Protein AF-A0A970ZZZ1-F1 (afdb_monomer)

Secondary structure (DSSP, 8-state):
----PPPPPPPP---PPPHHHHHHHHHHTTTS-HHHHHHHTTS-HHHHHHHHHHTTPPP--SSSSTTTSSS-SPPPHHHHHHHHHHTTTS-HHHHHHHHTS-HHHHHHHHHHTTPPPPPPPPHHHHHHHHHHTTTS-HHHHHHHHT--HHHHHHHHHHTTPPPSSPPPPHHHHHHHHHHBTTB-HHHHHHHTTS-HHHHHHHHHHTT---SS---HHHHHHHHHHTTTS-HHHHHHHHT--HHHHHHHHHHTT--PPPTT------PPP--------------------

Solvent-accessible surface area (backbone atoms only — not comparable to full-atom values): 18342 Å² total; per-residue (Å²): 134,86,83,75,75,79,76,79,80,78,78,75,86,76,75,80,86,46,74,66,59,49,48,55,42,69,70,41,45,44,79,52,55,58,64,59,50,11,62,75,68,74,47,53,49,64,57,52,53,53,52,33,58,77,67,69,59,63,60,67,65,70,80,62,52,84,65,48,80,81,46,71,84,80,86,48,72,68,58,51,51,50,45,66,72,41,46,40,81,49,60,56,59,62,53,9,64,75,70,73,50,53,42,68,58,48,53,52,48,33,59,75,68,68,58,60,63,60,73,80,89,48,72,69,57,50,50,54,46,61,72,46,48,87,81,47,54,64,67,55,49,11,61,76,69,76,44,52,52,69,56,51,55,53,48,39,56,74,70,64,55,77,74,92,65,82,78,88,50,71,66,59,50,51,50,44,66,71,39,64,78,78,53,58,61,65,58,55,12,59,77,66,77,45,50,52,66,57,50,53,49,52,35,48,78,71,66,65,69,61,81,79,68,76,45,78,64,53,51,53,51,46,65,68,43,49,47,79,51,54,62,64,60,50,16,63,75,69,72,44,55,54,64,60,51,52,53,49,33,61,75,68,68,62,64,66,64,66,95,84,73,73,83,88,74,82,76,78,83,82,77,89,79,90,79,90,81,79,90,81,82,84,77,94,72,90,80,89,133

Mean predicted aligned error: 20.5 Å

Sequence (289 aa):
MRRVRKTKRRPKASSAWTAHDVAILTELYRMLSNCDLAIRLGRSEWAVVGKARGLGLTKDCGRNCRRWAGRGRPWSSQEMNLLRALYPTTPNEDIAERIGRRRNAVHMKARQMELRKMEFWSEQEDQRLCEAYRAYSYDELAQRLGRTLPAVKARAITLKLDSKVPNWTEEEIRFLRESYGTRDVGMIAGELGRTRAAVAKKAREMGLVCFRHWSGRDVRRLRELYPCCTIGELAEEFGRSCDSIRGKAAQLRLSRRSSSSQPTETVPPKDAARSAGACYDRPLASCCI

Structure (mmCIF, N/CA/C/O backbone):
data_AF-A0A970ZZZ1-F1
#
_entry.id   AF-A0A970ZZZ1-F1
#
loop_
_atom_site.group_PDB
_atom_site.id
_atom_site.type_symbol
_atom_site.label_atom_id
_atom_site.label_alt_id
_atom_site.label_comp_id
_atom_site.label_asym_id
_atom_site.label_entity_id
_atom_site.label_seq_id
_atom_site.pdbx_PDB_ins_code
_atom_site.Cartn_x
_atom_site.Cartn_y
_atom_site.Cartn_z
_atom_site.occupancy
_atom_site.B_iso_or_equiv
_atom_site.auth_seq_id
_atom_site.auth_comp_id
_atom_site.auth_asym_id
_atom_site.auth_atom_id
_atom_site.pdbx_PDB_model_num
ATOM 1 N N . MET A 1 1 ? -30.791 22.493 -4.152 1.00 38.09 1 MET A N 1
ATOM 2 C CA . MET A 1 1 ? -31.917 21.537 -4.298 1.00 38.09 1 MET A CA 1
ATOM 3 C C . MET A 1 1 ? -31.376 20.107 -4.295 1.00 38.09 1 MET A C 1
ATOM 5 O O . MET A 1 1 ? -30.576 19.771 -5.161 1.00 38.09 1 MET A O 1
ATOM 9 N N . ARG A 1 2 ? -31.715 19.276 -3.296 1.00 39.75 2 ARG A N 1
ATOM 10 C CA . ARG A 1 2 ? -31.246 17.875 -3.228 1.00 39.75 2 ARG A CA 1
ATOM 11 C C . ARG A 1 2 ? -31.919 17.058 -4.335 1.00 39.75 2 ARG A C 1
ATOM 13 O O . ARG A 1 2 ? -33.142 16.967 -4.361 1.00 39.75 2 ARG A O 1
ATOM 20 N N . ARG A 1 3 ? -31.130 16.452 -5.232 1.00 42.38 3 ARG A N 1
ATOM 21 C CA . ARG A 1 3 ? -31.628 15.511 -6.249 1.00 42.38 3 ARG A CA 1
ATOM 22 C C . ARG A 1 3 ? -32.266 14.310 -5.549 1.00 42.38 3 ARG A C 1
ATOM 24 O O . ARG A 1 3 ? -31.567 13.440 -5.032 1.00 42.38 3 ARG A O 1
ATOM 31 N N . VAL A 1 4 ? -33.595 14.269 -5.536 1.00 44.81 4 VAL A N 1
ATOM 32 C CA . VAL A 1 4 ? -34.363 13.095 -5.118 1.00 44.81 4 VAL A CA 1
ATOM 33 C C . VAL A 1 4 ? -34.056 11.985 -6.122 1.00 44.81 4 VAL A C 1
ATOM 35 O O . VAL A 1 4 ? -34.321 12.121 -7.318 1.00 44.81 4 VAL A O 1
ATOM 38 N N . ARG A 1 5 ? -33.428 10.899 -5.662 1.00 45.28 5 ARG A N 1
ATOM 39 C CA . ARG A 1 5 ? -33.206 9.715 -6.499 1.00 45.28 5 ARG A CA 1
ATOM 40 C C . ARG A 1 5 ? -34.578 9.191 -6.920 1.00 45.28 5 ARG A C 1
ATOM 42 O O . ARG A 1 5 ? -35.395 8.883 -6.057 1.00 45.28 5 ARG A O 1
ATOM 49 N N . LYS A 1 6 ? -34.825 9.112 -8.233 1.00 47.16 6 LYS A N 1
ATOM 50 C CA . LYS A 1 6 ? -36.043 8.519 -8.802 1.00 47.16 6 LYS A CA 1
ATOM 51 C C . LYS A 1 6 ? -36.265 7.155 -8.141 1.00 47.16 6 LYS A C 1
ATOM 53 O O . LYS A 1 6 ? -35.394 6.287 -8.210 1.00 47.16 6 LYS A O 1
ATOM 58 N N . THR A 1 7 ? -37.393 6.988 -7.457 1.00 50.38 7 THR A N 1
ATOM 59 C CA . THR A 1 7 ? -37.791 5.704 -6.879 1.00 50.38 7 THR A CA 1
ATOM 60 C C . THR A 1 7 ? -37.920 4.690 -8.017 1.00 50.38 7 THR A C 1
ATOM 62 O O . THR A 1 7 ? -38.482 4.991 -9.072 1.00 50.38 7 THR A O 1
ATOM 65 N N . LYS A 1 8 ? -37.322 3.501 -7.851 1.00 48.28 8 LYS A N 1
ATOM 66 C CA . LYS A 1 8 ? -37.412 2.420 -8.844 1.00 48.28 8 LYS A CA 1
ATOM 67 C C . LYS A 1 8 ? -38.896 2.160 -9.144 1.00 48.28 8 LYS A C 1
ATOM 69 O O . LYS A 1 8 ? -39.695 2.055 -8.213 1.00 48.28 8 LYS A O 1
ATOM 74 N N . ARG A 1 9 ? -39.262 2.109 -10.433 1.00 46.75 9 ARG A N 1
ATOM 75 C CA . ARG A 1 9 ? -40.637 1.853 -10.901 1.00 46.75 9 ARG A CA 1
ATOM 76 C C . ARG A 1 9 ? -41.217 0.628 -10.180 1.00 46.75 9 ARG A C 1
ATOM 78 O O . ARG A 1 9 ? -40.541 -0.394 -10.076 1.00 46.75 9 ARG A O 1
ATOM 85 N N . ARG A 1 10 ? -42.454 0.746 -9.679 1.00 49.75 10 ARG A N 1
ATOM 86 C CA . ARG A 1 10 ? -43.178 -0.356 -9.024 1.00 49.75 10 ARG A CA 1
ATOM 87 C C . ARG A 1 10 ? -43.294 -1.543 -10.002 1.00 49.75 10 ARG A C 1
ATOM 89 O O . ARG A 1 10 ? -43.648 -1.300 -11.157 1.00 49.75 10 ARG A O 1
ATOM 96 N N . PRO A 1 11 ? -43.013 -2.792 -9.584 1.00 48.31 11 PRO A N 1
ATOM 97 C CA . PRO A 1 11 ? -43.279 -3.963 -10.416 1.00 48.31 11 PRO A CA 1
ATOM 98 C C . PRO A 1 11 ? -44.771 -4.032 -10.783 1.00 48.31 11 PRO A C 1
ATOM 100 O O . PRO A 1 11 ? -45.617 -3.635 -9.978 1.00 48.31 11 PRO A O 1
ATOM 103 N N . LYS A 1 12 ? -45.083 -4.517 -11.995 1.00 53.06 12 LYS A N 1
ATOM 104 C CA . LYS A 1 12 ? -46.458 -4.749 -12.479 1.00 53.06 12 LYS A CA 1
ATOM 105 C C . LYS A 1 12 ? -47.255 -5.602 -11.479 1.00 53.06 12 LYS A C 1
ATOM 107 O O . LYS A 1 12 ? -46.671 -6.431 -10.781 1.00 53.06 12 LYS A O 1
ATOM 112 N N . ALA A 1 13 ? -48.571 -5.367 -11.426 1.00 50.50 13 ALA A N 1
ATOM 113 C CA . ALA A 1 13 ? -49.517 -6.042 -10.539 1.00 50.50 13 ALA A CA 1
ATOM 114 C C . ALA A 1 13 ? -49.242 -7.552 -10.491 1.00 50.50 13 ALA A C 1
ATOM 116 O O . ALA A 1 13 ? -49.250 -8.225 -11.520 1.00 50.50 13 ALA A O 1
ATOM 117 N N . SER A 1 14 ? -48.935 -8.057 -9.295 1.00 58.84 14 SER A N 1
ATOM 118 C CA . SER A 1 14 ? -48.673 -9.476 -9.075 1.00 58.84 14 SER A CA 1
ATOM 119 C C . SER A 1 14 ? -49.910 -10.299 -9.424 1.00 58.84 14 SER A C 1
ATOM 121 O O . SER A 1 14 ? -51.018 -9.885 -9.084 1.00 58.84 14 SER A O 1
ATOM 123 N N . SER A 1 15 ? -49.692 -11.470 -10.027 1.00 68.19 15 SER A N 1
ATOM 124 C CA . SER A 1 15 ? -50.703 -12.506 -10.276 1.00 68.19 15 SER A CA 1
ATOM 125 C C . SER A 1 15 ? -51.631 -12.729 -9.069 1.00 68.19 15 SER A C 1
ATOM 127 O O . SER A 1 15 ? -51.229 -12.521 -7.917 1.00 68.19 15 SER A O 1
ATOM 129 N N . ALA A 1 16 ? -52.874 -13.156 -9.309 1.00 79.31 16 ALA A N 1
ATOM 130 C CA . ALA A 1 16 ? -53.825 -13.493 -8.250 1.00 79.31 16 ALA A CA 1
ATOM 131 C C . ALA A 1 16 ? -53.217 -14.514 -7.266 1.00 79.31 16 ALA A C 1
ATOM 133 O O . ALA A 1 16 ? -52.355 -15.312 -7.629 1.00 79.31 16 ALA A O 1
ATOM 134 N N . TRP A 1 17 ? -53.593 -14.447 -5.988 1.00 80.81 17 TRP A N 1
ATOM 135 C CA . TRP A 1 17 ? -53.107 -15.400 -4.983 1.00 80.81 17 TRP A CA 1
ATOM 136 C C . TRP A 1 17 ? -53.686 -16.785 -5.262 1.00 80.81 17 TRP A C 1
ATOM 138 O O . TRP A 1 17 ? -54.903 -16.947 -5.203 1.00 80.81 17 TRP A O 1
ATOM 148 N N . THR A 1 18 ? -52.828 -17.762 -5.555 1.00 87.44 18 THR A N 1
ATOM 149 C CA . THR A 1 18 ? -53.260 -19.154 -5.728 1.00 87.44 18 THR A CA 1
ATOM 150 C C . THR A 1 18 ? -53.491 -19.815 -4.368 1.00 87.44 18 THR A C 1
ATOM 152 O O . THR A 1 18 ? -52.956 -19.365 -3.352 1.00 87.44 18 THR A O 1
ATOM 155 N N . ALA A 1 19 ? -54.266 -20.903 -4.331 1.00 85.75 19 ALA A N 1
ATOM 156 C CA . 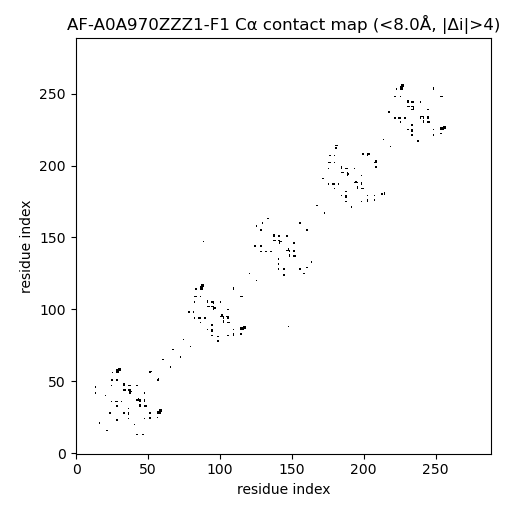ALA A 1 19 ? -54.460 -21.680 -3.104 1.00 85.75 19 ALA A CA 1
ATOM 157 C C . ALA A 1 19 ? -53.124 -22.204 -2.540 1.00 85.75 19 ALA A C 1
ATOM 159 O O . ALA A 1 19 ? -52.925 -22.205 -1.328 1.00 85.75 19 ALA A O 1
ATOM 160 N N . HIS A 1 20 ? -52.180 -22.553 -3.420 1.00 85.25 20 HIS A N 1
ATOM 161 C CA . HIS A 1 20 ? -50.831 -22.974 -3.049 1.00 85.25 20 HIS A CA 1
ATOM 162 C C . HIS A 1 20 ? -50.014 -21.838 -2.411 1.00 85.25 20 HIS A C 1
ATOM 164 O O . HIS A 1 20 ? -49.408 -22.030 -1.359 1.00 85.25 20 HIS A O 1
ATOM 170 N N . ASP A 1 21 ? -50.059 -20.630 -2.985 1.00 87.25 21 ASP A N 1
ATOM 171 C CA . ASP A 1 21 ? -49.379 -19.455 -2.418 1.00 87.25 21 ASP A CA 1
ATOM 172 C C . ASP A 1 21 ? -49.925 -19.098 -1.032 1.00 87.25 21 ASP A C 1
ATOM 174 O O . ASP A 1 21 ? -49.179 -18.689 -0.141 1.00 87.25 21 A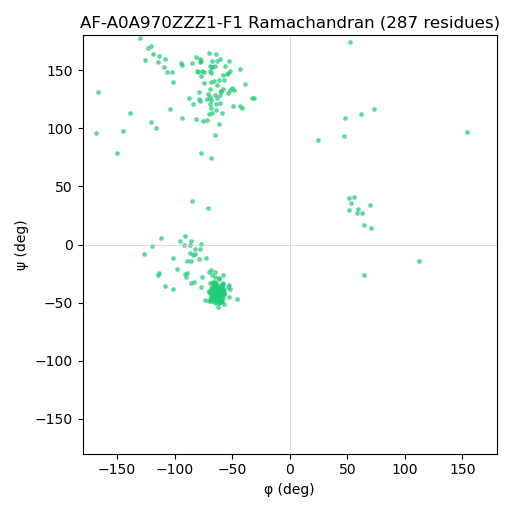SP A O 1
ATOM 178 N N . VAL A 1 22 ? -51.245 -19.232 -0.858 1.00 87.88 22 VAL A N 1
ATOM 179 C CA . VAL A 1 22 ? -51.906 -18.998 0.426 1.00 87.88 22 VAL A CA 1
ATOM 180 C C . VAL A 1 22 ? -51.495 -20.066 1.430 1.00 87.88 22 VAL A C 1
ATOM 182 O O . VAL A 1 22 ? -51.133 -19.677 2.532 1.00 87.88 22 VAL A O 1
ATOM 185 N N . ALA A 1 23 ? -51.457 -21.347 1.045 1.00 87.38 23 ALA A N 1
ATOM 186 C CA . ALA A 1 23 ? -51.020 -22.452 1.902 1.00 87.38 23 ALA A CA 1
ATOM 187 C C . ALA A 1 23 ? -49.589 -22.241 2.428 1.00 87.38 23 ALA A C 1
ATOM 189 O O . ALA A 1 23 ? -49.374 -22.231 3.642 1.00 87.38 23 ALA A O 1
ATOM 190 N N . ILE A 1 24 ? -48.643 -21.942 1.527 1.00 84.75 24 ILE A N 1
ATOM 191 C CA . ILE A 1 24 ? -47.249 -21.613 1.873 1.00 84.75 24 ILE A CA 1
ATOM 192 C C . ILE A 1 24 ? -47.192 -20.427 2.839 1.00 84.75 24 ILE A C 1
ATOM 194 O O . ILE A 1 24 ? -46.411 -20.429 3.795 1.00 84.75 24 ILE A O 1
ATOM 198 N N . LEU A 1 25 ? -48.006 -19.396 2.593 1.00 86.69 25 LEU A N 1
ATOM 199 C CA . LEU A 1 25 ? -48.065 -18.230 3.460 1.00 86.69 25 LEU A CA 1
ATOM 200 C C . LEU A 1 25 ? -48.614 -18.606 4.844 1.00 86.69 25 LEU A C 1
ATOM 202 O O . LEU A 1 25 ? -47.975 -18.288 5.833 1.00 86.69 25 LEU A O 1
ATOM 206 N N . THR A 1 26 ? -49.734 -19.315 4.959 1.00 85.38 26 THR A N 1
ATOM 207 C CA . THR A 1 26 ? -50.287 -19.744 6.259 1.00 85.38 26 THR A CA 1
ATOM 208 C C . THR A 1 26 ? -49.311 -20.589 7.076 1.00 85.38 26 THR A C 1
ATOM 210 O O . THR A 1 26 ? -49.165 -20.342 8.271 1.00 85.38 26 THR A O 1
ATOM 213 N N . GLU A 1 27 ? -48.613 -21.538 6.449 1.00 83.31 27 GLU A N 1
ATOM 214 C CA . GLU A 1 27 ? -47.703 -22.454 7.147 1.00 83.31 27 GLU A CA 1
ATOM 215 C C . GLU A 1 27 ? -46.413 -21.763 7.589 1.00 83.31 27 GLU A C 1
ATOM 217 O O . GLU A 1 27 ? -45.972 -21.885 8.733 1.00 83.31 27 GLU A O 1
ATOM 222 N N . LEU A 1 28 ? -45.792 -21.012 6.679 1.00 81.00 28 LEU A N 1
ATOM 223 C CA . LEU A 1 28 ? -44.427 -20.532 6.874 1.00 81.00 28 LEU A CA 1
ATOM 224 C C . LEU A 1 28 ? -44.358 -19.072 7.312 1.00 81.00 28 LEU A C 1
ATOM 226 O O . LEU A 1 28 ? -43.289 -18.614 7.733 1.00 81.00 28 LEU A O 1
ATOM 230 N N . TYR A 1 29 ? -45.468 -18.323 7.253 1.00 81.75 29 TYR A N 1
ATOM 231 C CA . TYR A 1 29 ? -45.473 -16.922 7.667 1.00 81.75 29 TYR A CA 1
ATOM 232 C C . TYR A 1 29 ? -45.034 -16.786 9.113 1.00 81.75 29 TYR A C 1
ATOM 234 O O . TYR A 1 29 ? -44.254 -15.892 9.399 1.00 81.75 29 TYR A O 1
ATOM 242 N N . ARG A 1 30 ? -45.418 -17.690 10.009 1.00 79.44 30 ARG A N 1
ATOM 243 C CA . ARG A 1 30 ? -45.022 -17.624 11.419 1.00 79.44 30 ARG A CA 1
ATOM 244 C C . ARG A 1 30 ? -43.495 -17.631 11.630 1.00 79.44 30 ARG A C 1
ATOM 246 O O . ARG A 1 30 ? -43.030 -16.932 12.526 1.00 79.44 30 ARG A O 1
ATOM 253 N N . MET A 1 31 ? -42.738 -18.327 10.772 1.00 64.94 31 MET A N 1
ATOM 254 C CA . MET A 1 31 ? -41.316 -18.658 10.969 1.00 64.94 31 MET A CA 1
ATOM 255 C C . MET A 1 31 ? -40.335 -17.889 10.070 1.00 64.94 31 MET A C 1
ATOM 257 O O . MET A 1 31 ? -39.225 -17.577 10.496 1.00 64.94 31 MET A O 1
ATOM 261 N N . LEU A 1 32 ? -40.710 -17.596 8.822 1.00 71.31 32 LEU A N 1
ATOM 262 C CA . LEU A 1 32 ? -39.797 -17.017 7.827 1.00 71.31 32 LEU A CA 1
ATOM 263 C C . LEU A 1 32 ? -39.856 -15.486 7.777 1.00 71.31 32 LEU A C 1
ATOM 265 O O . LEU A 1 32 ? -40.880 -14.869 8.092 1.00 71.31 32 LEU A O 1
ATOM 269 N N . SER A 1 33 ? -38.765 -14.855 7.327 1.00 77.38 33 SER A N 1
ATOM 270 C CA . SER A 1 33 ? -38.744 -13.410 7.083 1.00 77.38 33 SER A CA 1
ATOM 271 C C . SER A 1 33 ? -39.620 -13.043 5.877 1.00 77.38 33 SER A C 1
ATOM 273 O O . SER A 1 33 ? -39.852 -13.850 4.976 1.00 77.38 33 SER A O 1
ATOM 275 N N . ASN A 1 34 ? -40.128 -11.808 5.843 1.00 76.88 34 ASN A N 1
ATOM 276 C CA . ASN A 1 34 ? -40.960 -11.355 4.722 1.00 76.88 34 ASN A CA 1
ATOM 277 C C . ASN A 1 34 ? -40.174 -11.304 3.402 1.00 76.88 34 ASN A C 1
ATOM 279 O O . ASN A 1 34 ? -40.767 -11.503 2.346 1.00 76.88 34 ASN A O 1
ATOM 283 N N . CYS A 1 35 ? -38.856 -11.086 3.465 1.00 75.56 35 CYS A N 1
ATOM 284 C CA . CYS A 1 35 ? -37.965 -11.118 2.307 1.00 75.56 35 CYS A CA 1
ATOM 285 C C . CYS A 1 35 ? -37.871 -12.534 1.716 1.00 75.56 35 CYS A C 1
ATOM 287 O O . CYS A 1 35 ? -38.068 -12.716 0.517 1.00 75.56 35 CYS A O 1
ATOM 289 N N . ASP A 1 36 ? -37.670 -13.549 2.559 1.00 72.44 36 ASP A N 1
ATOM 290 C CA . ASP A 1 36 ? -37.548 -14.942 2.105 1.00 72.44 36 ASP A CA 1
ATOM 291 C C . ASP A 1 36 ? -38.868 -15.463 1.526 1.00 72.44 36 ASP A C 1
ATOM 293 O O . ASP A 1 36 ? -38.882 -16.146 0.504 1.00 72.44 36 ASP A O 1
ATOM 297 N N . LEU A 1 37 ? -39.998 -15.080 2.132 1.00 81.00 37 LEU A N 1
ATOM 298 C CA . LEU A 1 37 ? -41.332 -15.385 1.606 1.00 81.00 37 LEU A CA 1
ATOM 299 C C . LEU A 1 37 ? -41.609 -14.655 0.287 1.00 81.00 37 LEU A C 1
ATOM 301 O O . LEU A 1 37 ? -42.231 -15.224 -0.604 1.00 81.00 37 LEU A O 1
ATOM 305 N N . ALA A 1 38 ? -41.131 -13.419 0.134 1.00 78.56 38 ALA A N 1
ATOM 306 C CA . ALA A 1 38 ? -41.243 -12.664 -1.111 1.00 78.56 38 ALA A CA 1
ATOM 307 C C . ALA A 1 38 ? -40.457 -13.331 -2.250 1.00 78.56 38 ALA A C 1
ATOM 309 O O . ALA A 1 38 ? -40.987 -13.483 -3.349 1.00 78.56 38 ALA A O 1
ATOM 310 N N . ILE A 1 39 ? -39.240 -13.804 -1.967 1.00 73.12 39 ILE A N 1
ATOM 311 C CA . ILE A 1 39 ? -38.417 -14.560 -2.920 1.00 73.12 39 ILE A CA 1
ATOM 312 C C . ILE A 1 39 ? -39.098 -15.886 -3.278 1.00 73.12 39 ILE A C 1
ATOM 314 O O . ILE A 1 39 ? -39.247 -16.200 -4.456 1.00 73.12 39 ILE A O 1
ATOM 318 N N . ARG A 1 40 ? -39.569 -16.636 -2.274 1.00 76.19 40 ARG A N 1
ATOM 319 C CA . ARG A 1 40 ? -40.169 -17.966 -2.460 1.00 76.19 40 ARG A CA 1
ATOM 320 C C . ARG A 1 40 ? -41.501 -17.936 -3.207 1.00 76.19 40 ARG A C 1
ATOM 322 O O . ARG A 1 40 ? -41.788 -18.855 -3.961 1.00 76.19 40 ARG A O 1
ATOM 329 N N . LEU A 1 41 ? -42.290 -16.882 -3.016 1.00 80.31 41 LEU A N 1
ATOM 330 C CA . LEU A 1 41 ? -43.568 -16.679 -3.704 1.00 80.31 41 LEU A CA 1
ATOM 331 C C . LEU A 1 41 ? -43.418 -15.872 -5.005 1.00 80.31 41 LEU A C 1
ATOM 333 O O . LEU A 1 41 ? -44.420 -15.595 -5.659 1.00 80.31 41 LEU A O 1
ATOM 337 N N . GLY A 1 42 ? -42.200 -15.438 -5.362 1.00 78.62 42 GLY A N 1
ATOM 338 C CA . GLY A 1 42 ? -41.945 -14.609 -6.546 1.00 78.62 42 GLY A CA 1
ATOM 339 C C . GLY A 1 42 ? -42.699 -13.272 -6.535 1.00 78.62 42 GLY A C 1
ATOM 340 O O . GLY A 1 42 ? -43.096 -12.763 -7.584 1.00 78.62 42 GLY A O 1
ATOM 341 N N . ARG A 1 43 ? -42.954 -12.709 -5.350 1.00 82.56 43 ARG A N 1
ATOM 342 C CA . ARG A 1 43 ? -43.800 -11.522 -5.135 1.00 82.56 43 ARG A CA 1
ATOM 343 C C . ARG A 1 43 ? -43.027 -10.425 -4.412 1.00 82.56 43 ARG A C 1
ATOM 345 O O . ARG A 1 43 ? -41.932 -10.630 -3.905 1.00 82.56 43 ARG A O 1
ATOM 352 N N . SER A 1 44 ? -43.597 -9.223 -4.354 1.00 79.31 44 SER A N 1
ATOM 353 C CA . SER A 1 44 ? -43.023 -8.153 -3.535 1.00 79.31 44 SER A CA 1
ATOM 354 C C . SER A 1 44 ? -43.285 -8.403 -2.050 1.00 79.31 44 SER A C 1
ATOM 356 O O . SER A 1 44 ? -44.340 -8.914 -1.668 1.00 79.31 44 SER A O 1
ATOM 358 N N . GLU A 1 45 ? -42.359 -7.964 -1.200 1.00 75.50 45 GLU A N 1
ATOM 359 C CA . GLU A 1 45 ? -42.509 -8.021 0.260 1.00 75.50 45 GLU A CA 1
ATOM 360 C C . GLU A 1 45 ? -43.816 -7.353 0.725 1.00 75.50 45 GLU A C 1
ATOM 362 O O . GLU A 1 45 ? -44.517 -7.857 1.599 1.00 75.50 45 GLU A O 1
ATOM 367 N N . TRP A 1 46 ? -44.207 -6.261 0.063 1.00 78.12 46 TRP A N 1
ATOM 368 C CA . TRP A 1 46 ? -45.451 -5.549 0.349 1.00 78.12 46 TRP A CA 1
ATOM 369 C C . TRP A 1 46 ? -46.708 -6.363 0.018 1.00 78.12 46 TRP A C 1
ATOM 371 O O . TRP A 1 46 ? -47.690 -6.297 0.756 1.00 78.12 46 TRP A O 1
ATOM 381 N N . ALA A 1 47 ? -46.688 -7.160 -1.056 1.00 82.00 47 ALA A N 1
ATOM 382 C CA . ALA A 1 47 ? -47.802 -8.042 -1.404 1.00 82.00 47 ALA A CA 1
ATOM 383 C C . ALA A 1 47 ? -47.977 -9.158 -0.362 1.00 82.00 47 ALA A C 1
ATOM 385 O O . ALA A 1 47 ? -49.104 -9.445 0.039 1.00 82.00 47 ALA A O 1
ATOM 386 N N . VAL A 1 48 ? -46.869 -9.734 0.118 1.00 84.25 48 VAL A N 1
ATOM 387 C CA . VAL A 1 48 ? -46.854 -10.742 1.192 1.00 84.25 48 VAL A CA 1
ATOM 388 C C . VAL A 1 48 ? -47.423 -10.162 2.489 1.00 84.25 48 VAL A C 1
ATOM 390 O O . VAL A 1 48 ? -48.308 -10.762 3.096 1.00 84.25 48 VAL A O 1
ATOM 393 N N . VAL A 1 49 ? -46.989 -8.956 2.876 1.00 80.75 49 VAL A N 1
ATOM 394 C CA . VAL A 1 49 ? -47.503 -8.250 4.064 1.00 80.75 49 VAL A CA 1
ATOM 395 C C . VAL A 1 49 ? -48.992 -7.927 3.926 1.00 80.75 49 VAL A C 1
ATOM 397 O O . VAL A 1 49 ? -49.755 -8.138 4.867 1.00 80.75 49 VAL A O 1
ATOM 400 N N . GLY A 1 50 ? -49.424 -7.435 2.763 1.00 82.69 50 GLY A N 1
ATOM 401 C CA . GLY A 1 50 ? -50.827 -7.113 2.502 1.00 82.69 50 GLY A CA 1
ATOM 402 C C . GLY A 1 50 ? -51.736 -8.340 2.588 1.00 82.69 50 GLY A C 1
ATOM 403 O O . GLY A 1 50 ? -52.773 -8.290 3.247 1.00 82.69 50 GLY A O 1
ATOM 404 N N . LYS A 1 51 ? -51.325 -9.465 1.989 1.00 89.00 51 LYS A N 1
ATOM 405 C CA . LYS A 1 51 ? -52.103 -10.709 2.034 1.00 89.00 51 LYS A CA 1
ATOM 406 C C . LYS A 1 51 ? -52.137 -11.317 3.430 1.00 89.00 51 LYS A C 1
ATOM 408 O O . LYS A 1 51 ? -53.205 -11.723 3.870 1.00 89.00 51 LYS A O 1
ATOM 413 N N . ALA A 1 52 ? -51.013 -11.328 4.142 1.00 85.62 52 ALA A N 1
ATOM 414 C CA . ALA A 1 52 ? -50.959 -11.844 5.504 1.00 85.62 52 ALA A CA 1
ATOM 415 C C . ALA A 1 52 ? -51.855 -11.049 6.467 1.00 85.62 52 ALA A C 1
ATOM 417 O O . ALA A 1 52 ? -52.537 -11.649 7.292 1.00 85.62 52 ALA A O 1
ATOM 418 N N . ARG A 1 53 ? -51.930 -9.717 6.309 1.00 82.12 53 ARG A N 1
ATOM 419 C CA . ARG A 1 53 ? -52.891 -8.874 7.044 1.00 82.12 53 ARG A CA 1
ATOM 420 C C . ARG A 1 53 ? -54.339 -9.242 6.728 1.00 82.12 53 ARG A C 1
ATOM 422 O O . ARG A 1 53 ? -55.133 -9.368 7.649 1.00 82.12 53 ARG A O 1
ATOM 429 N N . GLY A 1 54 ? -54.663 -9.448 5.451 1.00 83.00 54 GLY A N 1
ATOM 430 C CA . GLY A 1 54 ? -56.003 -9.872 5.029 1.00 83.00 54 GLY A CA 1
ATOM 431 C C . GLY A 1 54 ? -56.399 -11.270 5.517 1.00 83.00 54 GLY A C 1
ATOM 432 O O . GLY A 1 54 ? -57.582 -11.553 5.634 1.00 83.00 54 GLY A O 1
ATOM 433 N N . LEU A 1 55 ? -55.420 -12.127 5.824 1.00 85.12 55 LEU A N 1
ATOM 434 C CA . LEU A 1 55 ? -55.621 -13.471 6.377 1.00 85.12 55 LEU A CA 1
ATOM 435 C C . LEU A 1 55 ? -55.513 -13.519 7.912 1.00 85.12 55 LEU A C 1
ATOM 437 O O . LEU A 1 55 ? -55.561 -14.600 8.488 1.00 85.12 55 LEU A O 1
ATOM 441 N N . GLY A 1 56 ? -55.314 -12.375 8.579 1.00 81.56 56 GLY A N 1
ATOM 442 C CA . GLY A 1 56 ? -55.143 -12.317 10.034 1.00 81.56 56 GLY A CA 1
ATOM 443 C C . GLY A 1 56 ? -53.888 -13.032 10.551 1.00 81.56 56 GLY A C 1
ATOM 444 O O . GLY A 1 56 ? -53.787 -13.311 11.744 1.00 81.56 56 GLY A O 1
ATOM 445 N N . LEU A 1 57 ? -52.922 -13.331 9.677 1.00 82.56 57 LEU A N 1
ATOM 446 C CA . LEU A 1 57 ? -51.713 -14.049 10.055 1.00 82.56 57 LEU A CA 1
ATOM 447 C C . LEU A 1 57 ? -50.814 -13.147 10.893 1.00 82.56 57 LEU A C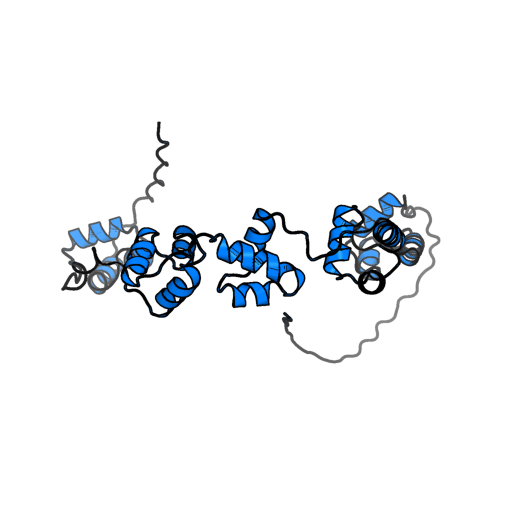 1
ATOM 449 O O . LEU A 1 57 ? -50.399 -12.060 10.477 1.00 82.56 57 LEU A O 1
ATOM 453 N N . THR A 1 58 ? -50.459 -13.638 12.070 1.00 72.94 58 THR A N 1
ATOM 454 C CA . THR A 1 58 ? -49.485 -13.009 12.950 1.00 72.94 58 THR A CA 1
ATOM 455 C C . THR A 1 58 ? -48.156 -13.740 12.816 1.00 72.94 58 THR A C 1
ATOM 457 O O . THR A 1 58 ? -48.087 -14.959 12.659 1.00 72.94 58 THR A O 1
ATOM 460 N N . LYS A 1 59 ? -47.060 -12.979 12.808 1.00 71.31 59 LYS A N 1
ATOM 461 C CA . LYS A 1 59 ? -45.734 -13.575 12.972 1.00 71.31 59 LYS A CA 1
ATOM 462 C C . LYS A 1 59 ? -45.633 -14.111 14.395 1.00 71.31 59 LYS A C 1
ATOM 464 O O . LYS A 1 59 ? -46.212 -13.504 15.299 1.00 71.31 59 LYS A O 1
ATOM 469 N N . ASP A 1 60 ? -44.804 -15.130 14.613 1.00 54.25 60 ASP A N 1
ATOM 470 C CA . ASP A 1 60 ? -44.268 -15.383 15.947 1.00 54.25 60 ASP A CA 1
ATOM 471 C C . ASP A 1 60 ? -43.310 -14.250 16.322 1.00 54.25 60 ASP A C 1
ATOM 473 O O . ASP A 1 60 ? -42.091 -14.370 16.353 1.00 54.25 60 ASP A O 1
ATOM 477 N N . CYS A 1 61 ? -43.875 -13.091 16.642 1.00 48.69 61 CYS A N 1
ATOM 478 C CA . CYS A 1 61 ? -43.197 -12.053 17.394 1.00 48.69 61 CYS A CA 1
ATOM 479 C C . CYS A 1 61 ? -43.338 -12.327 18.902 1.00 48.69 61 CYS A C 1
ATOM 481 O O . CYS A 1 61 ? -43.473 -11.411 19.712 1.00 48.69 61 CYS A O 1
ATOM 483 N N . GLY A 1 62 ? -43.275 -13.605 19.292 1.00 39.22 62 GLY A N 1
ATOM 484 C CA . GLY A 1 62 ? -43.175 -14.048 20.674 1.00 39.22 62 GLY A CA 1
ATOM 485 C C . GLY A 1 62 ? -41.761 -13.812 21.202 1.00 39.22 62 GLY A C 1
ATOM 486 O O . GLY A 1 62 ? -40.822 -14.511 20.840 1.00 39.22 62 GLY A O 1
ATOM 487 N N . ARG A 1 63 ? -41.601 -12.807 22.069 1.00 41.81 63 ARG A N 1
ATOM 488 C CA . ARG A 1 63 ? -40.413 -12.524 22.909 1.00 41.81 63 ARG A CA 1
ATOM 489 C C . ARG A 1 63 ? -39.081 -12.147 22.236 1.00 41.81 63 ARG A C 1
ATOM 491 O O . ARG A 1 63 ? -38.333 -11.395 22.859 1.00 41.81 63 ARG A O 1
ATOM 498 N N . ASN A 1 64 ? -38.785 -12.543 20.996 1.00 42.91 64 ASN A N 1
ATOM 499 C CA . ASN A 1 64 ? -37.467 -12.283 20.387 1.00 42.91 64 ASN A CA 1
ATOM 500 C C . ASN A 1 64 ? -37.389 -11.061 19.453 1.00 42.91 64 ASN A C 1
ATOM 502 O O . ASN A 1 64 ? -36.316 -10.488 19.298 1.00 42.91 64 ASN A O 1
ATOM 506 N N . CYS A 1 65 ? -38.494 -10.563 18.893 1.00 40.62 65 CYS A N 1
ATOM 507 C CA . CYS A 1 65 ? -38.417 -9.460 17.918 1.00 40.62 65 CYS A CA 1
ATOM 508 C C . CYS A 1 65 ? -38.383 -8.061 18.565 1.00 40.62 65 CYS A C 1
ATOM 510 O O . CYS A 1 65 ? -37.692 -7.170 18.074 1.00 40.62 65 CYS A O 1
ATOM 512 N N . ARG A 1 66 ? -39.051 -7.853 19.714 1.00 39.44 66 ARG A N 1
ATOM 513 C CA . ARG A 1 66 ? -39.030 -6.549 20.419 1.00 39.44 66 ARG A CA 1
ATOM 514 C C . ARG A 1 66 ? -37.750 -6.298 21.231 1.00 39.44 66 ARG A C 1
ATOM 516 O O . ARG A 1 66 ? -37.494 -5.160 21.605 1.00 39.44 66 ARG A O 1
ATOM 523 N N . ARG A 1 67 ? -36.906 -7.316 21.455 1.00 39.59 67 ARG A N 1
ATOM 524 C CA . ARG A 1 67 ? -35.583 -7.163 22.103 1.00 39.59 67 ARG A CA 1
ATOM 525 C C . ARG A 1 67 ? -34.449 -6.869 21.102 1.00 39.59 67 ARG A C 1
ATOM 527 O O . ARG A 1 67 ? -33.390 -6.401 21.512 1.00 39.59 67 ARG A O 1
ATOM 534 N N . TRP A 1 68 ? -34.691 -7.075 19.802 1.00 38.62 68 TRP A N 1
ATOM 535 C CA . TRP A 1 68 ? -33.677 -7.018 18.734 1.00 38.62 68 TRP A CA 1
ATOM 536 C C . TRP A 1 68 ? -33.939 -5.950 17.661 1.00 38.62 68 TRP A C 1
ATOM 538 O O . TRP A 1 68 ? -33.099 -5.737 16.795 1.00 38.62 68 TRP A O 1
ATOM 548 N N . ALA A 1 69 ? -35.037 -5.196 17.761 1.00 40.44 69 ALA A N 1
ATOM 549 C CA . ALA A 1 69 ? -35.223 -3.967 16.984 1.00 40.44 69 ALA A CA 1
ATOM 550 C C . ALA A 1 69 ? -34.335 -2.797 17.480 1.00 40.44 69 ALA A C 1
ATOM 552 O O . ALA A 1 69 ? -34.195 -1.796 16.785 1.00 40.44 69 ALA A O 1
ATOM 553 N N . GLY A 1 70 ? -33.703 -2.935 18.657 1.00 40.66 70 GLY A N 1
ATOM 554 C CA . GLY A 1 70 ? -32.787 -1.940 19.240 1.00 40.66 70 GLY A CA 1
ATOM 555 C C . GLY A 1 70 ? -31.399 -2.466 19.635 1.00 40.66 70 GLY A C 1
ATOM 556 O O . GLY A 1 70 ? -30.519 -1.673 19.959 1.00 40.66 70 GLY A O 1
ATOM 557 N N . ARG A 1 71 ? -31.159 -3.784 19.592 1.00 45.56 71 ARG A N 1
ATOM 558 C CA . ARG A 1 71 ? -29.839 -4.377 19.857 1.00 45.56 71 ARG A CA 1
ATOM 559 C C . ARG A 1 71 ? -29.360 -5.048 18.582 1.00 45.56 71 ARG A C 1
ATOM 561 O O . ARG A 1 71 ? -29.829 -6.123 18.228 1.00 45.56 71 ARG A O 1
ATOM 568 N N . GLY A 1 72 ? -28.476 -4.358 17.864 1.00 51.72 72 GLY A N 1
ATOM 569 C CA . GLY A 1 72 ? -27.862 -4.884 16.649 1.00 51.72 72 GLY A CA 1
ATOM 570 C C . GLY A 1 72 ? -27.224 -6.258 16.876 1.00 51.72 72 GLY A C 1
ATOM 571 O O . GLY A 1 72 ? -26.887 -6.609 18.005 1.00 51.72 72 GLY A O 1
ATOM 572 N N . ARG A 1 73 ? -27.052 -7.011 15.781 1.00 69.62 73 ARG A N 1
ATOM 573 C CA . ARG A 1 73 ? -26.394 -8.329 15.721 1.00 69.62 73 ARG A CA 1
ATOM 574 C C . ARG A 1 73 ? -25.272 -8.464 16.779 1.00 69.62 73 ARG A C 1
ATOM 576 O O . ARG A 1 73 ? -24.382 -7.609 16.784 1.00 69.62 73 ARG A O 1
ATOM 583 N N . PRO A 1 74 ? -25.263 -9.496 17.641 1.00 71.06 74 PRO A N 1
ATOM 584 C CA . PRO A 1 74 ? -24.211 -9.715 18.634 1.00 71.06 74 PRO A CA 1
ATOM 585 C C . PRO A 1 74 ? -22.826 -9.765 17.991 1.00 71.06 74 PRO A C 1
ATOM 587 O O . PRO A 1 74 ? -22.698 -10.185 16.842 1.00 71.06 74 PRO A O 1
ATOM 590 N N . TRP A 1 75 ? -21.803 -9.294 18.699 1.00 78.06 75 TRP A N 1
ATOM 591 C CA . TRP A 1 75 ? -20.419 -9.345 18.223 1.00 78.06 75 TRP A CA 1
ATOM 592 C C . TRP A 1 75 ? -19.860 -10.754 18.398 1.00 78.06 75 TRP A C 1
ATOM 594 O O . TRP A 1 75 ? -19.851 -11.271 19.511 1.00 78.06 75 TRP A O 1
ATOM 604 N N . SER A 1 76 ? -19.388 -11.356 17.311 1.00 84.19 76 SER A N 1
ATOM 605 C CA . SER A 1 76 ? -18.664 -12.628 17.358 1.00 84.19 76 SER A CA 1
ATOM 606 C C . SER A 1 76 ? -17.215 -12.430 17.809 1.00 84.19 76 SER A C 1
ATOM 608 O O . SER A 1 76 ? -16.642 -11.349 17.649 1.00 84.19 76 SER A O 1
ATOM 610 N N . SER A 1 77 ? -16.593 -13.486 18.335 1.00 78.94 77 SER A N 1
ATOM 611 C CA . SER A 1 77 ? -15.186 -13.464 18.758 1.00 78.94 77 SER A CA 1
ATOM 612 C C . SER A 1 77 ? -14.232 -13.105 17.616 1.00 78.94 77 SER A C 1
ATOM 614 O O . SER A 1 77 ? -13.292 -12.343 17.818 1.00 78.94 77 SER A O 1
ATOM 616 N N . GLN A 1 78 ? -14.520 -13.562 16.395 1.00 78.19 78 GLN A N 1
ATOM 617 C CA . GLN A 1 78 ? -13.737 -13.222 15.206 1.00 78.19 78 GLN A CA 1
ATOM 618 C C . GLN A 1 78 ? -13.808 -11.724 14.878 1.00 78.19 78 GLN A C 1
ATOM 620 O O . GLN A 1 78 ? -12.778 -11.100 14.638 1.00 78.19 78 GLN A O 1
ATOM 625 N N . GLU A 1 79 ? -15.001 -11.121 14.925 1.00 84.25 79 GLU A N 1
ATOM 626 C CA . GLU A 1 79 ? -15.166 -9.675 14.709 1.00 84.25 79 GLU A CA 1
ATOM 627 C C . GLU A 1 79 ? -14.487 -8.851 15.802 1.00 84.25 79 GLU A C 1
ATOM 629 O O . GLU A 1 79 ? -13.936 -7.791 15.524 1.00 84.25 79 GLU A O 1
ATOM 634 N N . MET A 1 80 ? -14.522 -9.331 17.046 1.00 86.69 80 MET A N 1
ATOM 635 C CA . MET A 1 80 ? -13.856 -8.687 18.176 1.00 86.69 80 MET A CA 1
ATOM 636 C C . MET A 1 80 ? -12.330 -8.724 18.043 1.00 86.69 80 MET A C 1
ATOM 638 O O . MET A 1 80 ? -11.672 -7.713 18.290 1.00 86.69 80 MET A O 1
ATOM 642 N N . ASN A 1 81 ? -11.772 -9.851 17.602 1.00 87.50 81 ASN A N 1
ATOM 643 C CA . ASN A 1 81 ? -10.340 -9.983 17.335 1.00 87.50 81 ASN A CA 1
ATOM 644 C C . ASN A 1 81 ? -9.911 -9.103 16.158 1.00 87.50 81 ASN A C 1
ATOM 646 O O . ASN A 1 81 ? -8.909 -8.396 16.247 1.00 87.50 81 ASN A O 1
ATOM 650 N N . LEU A 1 82 ? -10.708 -9.083 15.087 1.00 88.38 82 LEU A N 1
ATOM 651 C CA . LEU A 1 82 ? -10.454 -8.230 13.930 1.00 88.38 82 LEU A CA 1
ATOM 652 C C . LEU A 1 82 ? -10.529 -6.743 14.304 1.00 88.38 82 LEU A C 1
ATOM 654 O O . LEU A 1 82 ? -9.669 -5.962 13.903 1.00 88.38 82 LEU A O 1
ATOM 658 N N . LEU A 1 83 ? -11.510 -6.359 15.127 1.00 90.25 83 LEU A N 1
ATOM 659 C CA . LEU A 1 83 ? -11.611 -5.008 15.667 1.00 90.25 83 LEU A CA 1
ATOM 660 C C . LEU A 1 83 ? -10.369 -4.657 16.493 1.00 90.25 83 LEU A C 1
ATOM 662 O O . LEU A 1 83 ? -9.774 -3.617 16.251 1.00 90.25 83 LEU A O 1
ATOM 666 N N . ARG A 1 84 ? -9.935 -5.522 17.415 1.00 87.75 84 ARG A N 1
ATOM 667 C CA . ARG A 1 84 ? -8.738 -5.287 18.240 1.00 87.75 84 ARG A CA 1
ATOM 668 C C . ARG A 1 84 ? -7.478 -5.090 17.395 1.00 87.75 84 ARG A C 1
ATOM 670 O O . ARG A 1 84 ? -6.690 -4.201 17.692 1.00 87.75 84 ARG A O 1
ATOM 677 N N . ALA A 1 85 ? -7.312 -5.887 16.342 1.00 86.75 85 ALA A N 1
ATOM 678 C CA . ALA A 1 85 ? -6.149 -5.817 15.464 1.00 86.75 85 ALA A CA 1
ATOM 679 C C . ALA A 1 85 ? -6.133 -4.549 14.594 1.00 86.75 85 ALA A C 1
ATOM 681 O O . ALA A 1 85 ? -5.086 -3.938 14.402 1.00 86.75 85 ALA A O 1
ATOM 682 N N . LEU A 1 86 ? -7.290 -4.150 14.060 1.00 87.75 86 LEU A N 1
ATOM 683 C CA . LEU A 1 86 ? -7.378 -3.052 13.096 1.00 87.75 86 LEU A CA 1
ATOM 684 C C . LEU A 1 86 ? -7.583 -1.686 13.756 1.00 87.75 86 LEU A C 1
ATOM 686 O O . LEU A 1 86 ? -7.177 -0.665 13.197 1.00 87.75 86 LEU A O 1
ATOM 690 N N . TYR A 1 87 ? -8.210 -1.642 14.935 1.00 89.25 87 TYR A N 1
ATOM 691 C CA . TYR A 1 87 ? -8.633 -0.389 15.553 1.00 89.25 87 TYR A CA 1
ATOM 692 C C . TYR A 1 87 ? -7.506 0.623 15.771 1.00 89.25 87 TYR A C 1
ATOM 694 O O . TYR A 1 87 ? -7.762 1.785 15.464 1.00 89.25 87 TYR A O 1
ATOM 702 N N . PRO A 1 88 ? -6.292 0.260 16.225 1.00 86.75 88 PRO A N 1
ATOM 703 C CA . PRO A 1 88 ? -5.238 1.243 16.462 1.00 86.75 88 PRO A CA 1
ATOM 704 C C . PRO A 1 88 ? -4.852 2.050 15.215 1.00 86.75 88 PRO A C 1
ATOM 706 O O . PRO A 1 88 ? -4.550 3.233 15.336 1.00 86.75 88 PRO A O 1
ATOM 709 N N . THR A 1 89 ? -4.893 1.441 14.026 1.00 81.12 89 THR A N 1
ATOM 710 C CA . THR A 1 89 ? -4.257 1.984 12.812 1.00 81.12 89 THR A CA 1
ATOM 711 C C . THR A 1 89 ? -5.218 2.410 11.711 1.00 81.12 89 THR A C 1
ATOM 713 O O . THR A 1 89 ? -4.854 3.245 10.889 1.00 81.12 89 THR A O 1
ATOM 716 N N . THR A 1 90 ? -6.428 1.853 11.666 1.00 83.50 90 THR A N 1
ATOM 717 C CA . THR A 1 90 ? -7.380 2.094 10.566 1.00 83.50 90 THR A CA 1
ATOM 718 C C . THR A 1 90 ? -8.527 3.010 10.990 1.00 83.50 90 THR A C 1
ATOM 720 O O . THR A 1 90 ? -8.920 2.998 12.162 1.00 83.50 90 THR A O 1
ATOM 723 N N . PRO A 1 91 ? -9.088 3.832 10.086 1.00 87.12 91 PRO A N 1
ATOM 724 C CA . PRO A 1 91 ? -10.265 4.639 10.388 1.00 87.12 91 PRO A CA 1
ATOM 725 C C . PRO A 1 91 ? -11.499 3.748 10.593 1.00 87.12 91 PRO A C 1
ATOM 727 O O . PRO A 1 91 ? -11.561 2.598 10.161 1.00 87.12 91 PRO A O 1
ATOM 730 N N . ASN A 1 92 ? -12.500 4.265 11.304 1.00 87.94 92 ASN A N 1
ATOM 731 C CA . ASN A 1 92 ? -13.651 3.455 11.717 1.00 87.94 92 ASN A CA 1
ATOM 732 C C . ASN A 1 92 ? -14.555 3.059 10.539 1.00 87.94 92 ASN A C 1
ATOM 734 O O . ASN A 1 92 ? -15.289 2.081 10.647 1.00 87.94 92 ASN A O 1
ATOM 738 N N . GLU A 1 93 ? -14.515 3.819 9.450 1.00 87.62 93 GLU A N 1
ATOM 739 C CA . GLU A 1 93 ? -15.181 3.562 8.176 1.00 87.62 93 GLU A CA 1
ATOM 740 C C . GLU A 1 93 ? -14.678 2.267 7.535 1.00 87.62 93 GLU A C 1
ATOM 742 O O . GLU A 1 93 ? -15.475 1.361 7.300 1.00 87.62 93 GLU A O 1
ATOM 747 N N . ASP A 1 94 ? -13.364 2.142 7.358 1.00 86.56 94 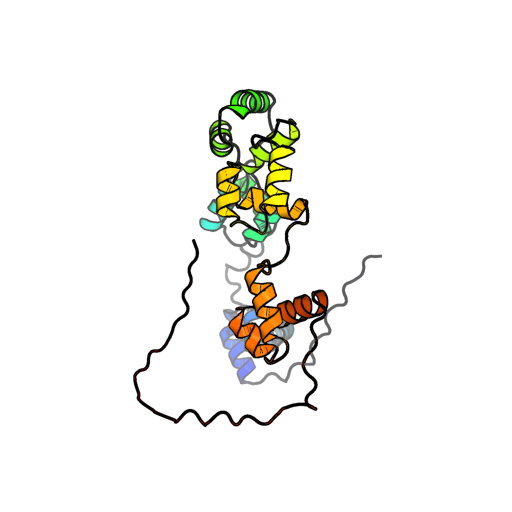ASP A N 1
ATOM 748 C CA . ASP A 1 94 ? -12.738 0.979 6.720 1.00 86.56 94 ASP A CA 1
ATOM 749 C C . ASP A 1 94 ? -12.940 -0.288 7.561 1.00 86.56 94 ASP A C 1
ATOM 751 O O . ASP A 1 94 ? -13.236 -1.369 7.046 1.00 86.56 94 ASP A O 1
ATOM 755 N N . ILE A 1 95 ? -12.852 -0.156 8.890 1.00 89.19 95 ILE A N 1
ATOM 756 C CA . ILE A 1 95 ? -13.155 -1.254 9.820 1.00 89.19 95 ILE A CA 1
ATOM 757 C C . ILE A 1 95 ? -14.620 -1.683 9.678 1.00 89.19 95 ILE A C 1
ATOM 759 O O . ILE A 1 95 ? -14.932 -2.874 9.716 1.00 89.19 95 ILE A O 1
ATOM 763 N N . ALA A 1 96 ? -15.532 -0.722 9.531 1.00 87.94 96 ALA A N 1
ATOM 764 C CA . ALA A 1 96 ? -16.957 -0.987 9.398 1.00 87.94 96 ALA A CA 1
ATOM 765 C C . ALA A 1 96 ? -17.285 -1.705 8.085 1.00 87.94 96 ALA A C 1
ATOM 767 O O . ALA A 1 96 ? -18.056 -2.666 8.111 1.00 87.94 96 ALA A O 1
ATOM 768 N N . GLU A 1 97 ? -16.656 -1.304 6.980 1.00 83.81 97 GLU A N 1
ATOM 769 C CA . GLU A 1 97 ? -16.761 -1.992 5.692 1.00 83.81 97 GLU A CA 1
ATOM 770 C C . GLU A 1 97 ? -16.243 -3.431 5.791 1.00 83.81 97 GLU A C 1
ATOM 772 O O . GLU A 1 97 ? -16.944 -4.370 5.415 1.00 83.81 97 GLU A O 1
ATOM 777 N N . ARG A 1 98 ? -15.074 -3.631 6.410 1.00 83.06 98 ARG A N 1
ATOM 778 C CA . ARG A 1 98 ? -14.443 -4.954 6.524 1.00 83.06 98 ARG A CA 1
ATOM 779 C C . ARG A 1 98 ? -15.185 -5.924 7.447 1.00 83.06 98 ARG A C 1
ATOM 781 O O . ARG A 1 98 ? -15.177 -7.126 7.201 1.00 83.06 98 ARG A O 1
ATOM 788 N N . ILE A 1 99 ? -15.825 -5.419 8.503 1.00 84.25 99 ILE A N 1
ATOM 789 C CA . ILE A 1 99 ? -16.641 -6.213 9.441 1.00 84.25 99 ILE A CA 1
ATOM 790 C C . ILE A 1 99 ? -18.093 -6.369 8.938 1.00 84.25 99 ILE A C 1
ATOM 792 O O . ILE A 1 99 ? -18.843 -7.204 9.443 1.00 84.25 99 ILE A O 1
ATOM 796 N N . GLY A 1 100 ? -18.520 -5.576 7.950 1.00 81.50 100 GLY A N 1
ATOM 797 C CA . GLY A 1 100 ? -19.909 -5.554 7.482 1.00 81.50 100 GLY A CA 1
ATOM 798 C C . GLY A 1 100 ? -20.872 -4.946 8.510 1.00 81.50 100 GLY A C 1
ATOM 799 O O . GLY A 1 100 ? -22.016 -5.382 8.653 1.00 81.50 100 GLY A O 1
ATOM 800 N N . ARG A 1 101 ? -20.414 -3.948 9.275 1.00 86.12 101 ARG A N 1
ATOM 801 C CA . ARG A 1 101 ? -21.203 -3.239 10.297 1.00 86.12 101 ARG A CA 1
ATOM 802 C C . ARG A 1 101 ? -21.292 -1.750 9.987 1.00 86.12 101 ARG A C 1
ATOM 804 O O . ARG A 1 101 ? -20.638 -1.228 9.101 1.00 86.12 101 ARG A O 1
ATOM 811 N N . ARG A 1 102 ? -22.134 -1.030 10.732 1.00 85.38 102 ARG A N 1
ATOM 812 C CA . ARG A 1 102 ? -22.193 0.440 10.658 1.00 85.38 102 ARG A CA 1
ATOM 813 C C . ARG A 1 102 ? -21.013 1.046 11.427 1.00 85.38 102 ARG A C 1
ATOM 815 O O . ARG A 1 102 ? -20.701 0.558 12.513 1.00 85.38 102 ARG A O 1
ATOM 822 N N . ARG A 1 103 ? -20.456 2.168 10.950 1.00 88.19 103 ARG A N 1
ATOM 823 C CA . ARG A 1 103 ? -19.394 2.943 11.636 1.00 88.19 103 ARG A CA 1
ATOM 824 C C . ARG A 1 103 ? -19.682 3.159 13.126 1.00 88.19 103 ARG A C 1
ATOM 826 O O . ARG A 1 103 ? -18.829 2.897 13.968 1.00 88.19 103 ARG A O 1
ATOM 833 N N . ASN A 1 104 ? -20.905 3.571 13.469 1.00 84.50 104 ASN A N 1
ATOM 834 C CA . ASN A 1 104 ? -21.286 3.814 14.866 1.00 84.50 104 ASN A CA 1
ATOM 835 C C . ASN A 1 104 ? -21.264 2.537 15.717 1.00 84.50 104 ASN A C 1
ATOM 837 O O . ASN A 1 104 ? -20.928 2.603 16.892 1.00 84.50 104 ASN A O 1
ATOM 841 N N . ALA A 1 105 ? -21.570 1.368 15.144 1.00 86.81 105 ALA A N 1
ATOM 842 C CA . ALA A 1 105 ? -21.484 0.107 15.876 1.00 86.81 105 ALA A CA 1
ATOM 843 C C . ALA A 1 105 ? -20.026 -0.238 16.212 1.00 86.81 105 ALA A C 1
ATOM 845 O O . ALA A 1 105 ? -19.752 -0.656 17.333 1.00 86.81 105 ALA A O 1
ATOM 846 N N . VAL A 1 106 ? -19.104 -0.018 15.268 1.00 89.31 106 VAL A N 1
ATOM 847 C CA . VAL A 1 106 ? -17.654 -0.177 15.473 1.00 89.31 106 VAL A CA 1
ATOM 848 C C . VAL A 1 106 ? -17.155 0.774 16.558 1.00 89.31 106 VAL A C 1
ATOM 850 O O . VAL A 1 106 ? -16.514 0.327 17.501 1.00 89.31 106 VAL A O 1
ATOM 853 N N . HIS A 1 107 ? -17.510 2.060 16.474 1.00 86.44 107 HIS A N 1
ATOM 854 C CA . HIS A 1 107 ? -17.128 3.060 17.474 1.00 86.44 107 HIS A CA 1
ATOM 855 C C . HIS A 1 107 ? -17.629 2.699 18.881 1.00 86.44 107 HIS A C 1
ATOM 857 O O . HIS A 1 107 ? -16.848 2.679 19.830 1.00 86.44 107 HIS A O 1
ATOM 863 N N . MET A 1 108 ? -18.914 2.349 19.016 1.00 88.56 108 MET A N 1
ATOM 864 C CA . MET A 1 108 ? -19.493 1.966 20.307 1.00 88.56 108 MET A CA 1
ATOM 865 C C . MET A 1 108 ? -18.858 0.694 20.866 1.00 88.56 108 MET A C 1
ATOM 867 O O . MET A 1 108 ? -18.613 0.611 22.068 1.00 88.56 108 MET A O 1
ATOM 871 N N . LYS A 1 109 ? -18.563 -0.293 20.010 1.00 89.62 109 LYS A N 1
ATOM 872 C CA . LYS A 1 109 ? -17.907 -1.521 20.460 1.00 89.62 109 LYS A CA 1
ATOM 873 C C . LYS A 1 109 ? -16.466 -1.275 20.874 1.00 89.62 109 LYS A C 1
ATOM 875 O O . LYS A 1 109 ? -16.056 -1.789 21.905 1.00 89.62 109 LYS A O 1
ATOM 880 N N . ALA A 1 110 ? -15.726 -0.475 20.117 1.00 91.12 110 ALA A N 1
ATOM 881 C CA . ALA A 1 110 ? -14.367 -0.108 20.475 1.00 91.12 110 ALA A CA 1
ATOM 882 C C . ALA A 1 110 ? -14.322 0.626 21.818 1.00 91.12 110 ALA A C 1
ATOM 884 O O . ALA A 1 110 ? -13.500 0.279 22.657 1.00 91.12 110 ALA A O 1
ATOM 885 N N . ARG A 1 111 ? -15.273 1.538 22.069 1.00 90.00 111 ARG A N 1
ATOM 886 C CA . ARG A 1 111 ? -15.448 2.179 23.379 1.00 90.00 111 ARG A CA 1
ATOM 887 C C . ARG A 1 111 ? -15.753 1.163 24.486 1.00 90.00 111 ARG A C 1
ATOM 889 O O . ARG A 1 111 ? -15.163 1.253 25.549 1.00 90.00 111 ARG A O 1
ATOM 896 N N . GLN A 1 112 ? -16.638 0.192 24.240 1.00 89.38 112 GLN A N 1
ATOM 897 C CA . GLN A 1 112 ? -16.961 -0.867 25.210 1.00 89.38 112 GLN A CA 1
ATOM 898 C C . GLN A 1 112 ? -15.756 -1.768 25.527 1.00 89.38 112 GLN A C 1
ATOM 900 O O . GLN A 1 112 ? -15.653 -2.292 26.627 1.00 89.38 112 GLN A O 1
ATOM 905 N N . MET A 1 113 ? -14.883 -1.987 24.547 1.00 88.31 113 MET A N 1
ATOM 906 C CA . MET A 1 113 ? -13.661 -2.780 24.690 1.00 88.31 113 MET A CA 1
ATOM 907 C C . MET A 1 113 ? -12.451 -1.931 25.102 1.00 88.31 113 MET A C 1
ATOM 909 O O . MET A 1 113 ? -11.335 -2.439 25.064 1.00 88.31 113 MET A O 1
ATOM 913 N N . GLU A 1 114 ? -12.671 -0.648 25.419 1.00 89.56 114 GLU A N 1
ATOM 914 C CA . GLU A 1 114 ? -11.647 0.333 25.804 1.00 89.56 114 GLU A CA 1
ATOM 915 C C . GLU A 1 114 ? -10.468 0.416 24.823 1.00 89.56 114 GLU A C 1
ATOM 917 O O . GLU A 1 114 ? -9.339 0.756 25.178 1.00 89.56 114 GLU A O 1
ATOM 922 N N . LEU A 1 115 ? -10.737 0.134 23.546 1.00 88.94 115 LEU A N 1
ATOM 923 C CA . LEU A 1 115 ? -9.737 0.235 22.497 1.00 88.94 115 LEU A CA 1
ATOM 924 C C . LEU A 1 115 ? -9.440 1.709 22.240 1.00 88.94 115 LEU A C 1
ATOM 926 O O . LEU A 1 115 ? -10.343 2.516 21.992 1.00 88.94 115 LEU A O 1
ATOM 930 N N . ARG A 1 116 ? -8.154 2.048 22.245 1.00 84.81 116 ARG A N 1
ATOM 931 C CA . ARG A 1 116 ? -7.662 3.378 21.886 1.00 84.81 116 ARG A CA 1
ATOM 932 C C . ARG A 1 116 ? -7.085 3.358 20.480 1.00 84.81 116 ARG A C 1
ATOM 934 O O . ARG A 1 116 ? -6.586 2.334 20.009 1.00 84.81 116 ARG A O 1
ATOM 941 N N . LYS A 1 117 ? -7.213 4.490 19.787 1.00 85.44 117 LYS A N 1
ATOM 942 C CA . LYS A 1 117 ? -6.440 4.709 18.566 1.00 85.44 117 LYS A CA 1
ATOM 943 C C . LYS A 1 117 ? -4.974 4.827 18.952 1.00 85.44 117 LYS A C 1
ATOM 945 O O . LYS A 1 117 ? -4.654 5.184 20.081 1.00 85.44 117 LYS A O 1
ATOM 950 N N . MET A 1 118 ? -4.108 4.481 18.017 1.00 78.19 118 MET A N 1
ATOM 951 C CA . MET A 1 118 ? -2.681 4.676 18.189 1.00 78.19 118 MET A CA 1
ATOM 952 C C . MET A 1 118 ? -2.420 6.174 18.381 1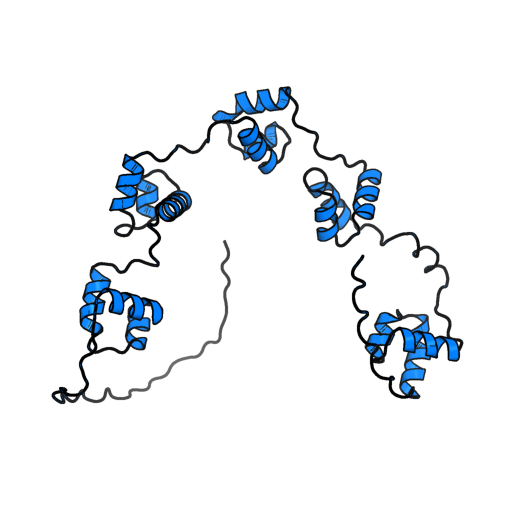.00 78.19 118 MET A C 1
ATOM 954 O O . MET A 1 118 ? -2.931 6.989 17.611 1.00 78.19 118 MET A O 1
ATOM 958 N N . GLU A 1 119 ? -1.688 6.515 19.440 1.00 79.25 119 GLU A N 1
ATOM 959 C CA . GLU A 1 119 ? -1.394 7.903 19.805 1.00 79.25 119 GLU A CA 1
ATOM 960 C C . GLU A 1 119 ? -0.632 8.621 18.689 1.00 79.25 119 GLU A C 1
ATOM 962 O O . GLU A 1 119 ? -0.010 7.989 17.828 1.00 79.25 119 GLU A O 1
ATOM 967 N N . PHE A 1 120 ? -0.654 9.952 18.693 1.00 81.31 120 PHE A N 1
ATOM 968 C CA . PHE A 1 120 ? 0.229 10.702 17.803 1.00 81.31 120 PHE A CA 1
ATOM 969 C C . PHE A 1 120 ? 1.704 10.454 18.179 1.00 81.31 120 PHE A C 1
ATOM 971 O O . PHE A 1 120 ? 2.006 9.898 19.236 1.00 81.31 120 PHE A O 1
ATOM 978 N N . TRP A 1 121 ? 2.628 10.785 17.281 1.00 86.88 121 TRP A N 1
ATOM 979 C CA . TRP A 1 121 ? 4.061 10.655 17.548 1.00 86.88 121 TRP A CA 1
ATOM 980 C C . TRP A 1 121 ? 4.501 11.683 18.587 1.00 86.88 121 TRP A C 1
ATOM 982 O O . TRP A 1 121 ? 4.241 12.875 18.419 1.00 86.88 121 TRP A O 1
ATOM 992 N N . SER A 1 122 ? 5.160 11.214 19.642 1.00 89.38 122 SER A N 1
ATOM 993 C CA . SER A 1 122 ? 5.808 12.077 20.631 1.00 89.38 122 SER A CA 1
ATOM 994 C C . SER A 1 122 ? 7.215 12.486 20.186 1.00 89.38 122 SER A C 1
ATOM 996 O O . SER A 1 122 ? 7.874 11.768 19.435 1.00 89.38 122 SER A O 1
ATOM 998 N N . GLU A 1 123 ? 7.713 13.608 20.709 1.00 89.38 123 GLU A N 1
ATOM 999 C CA . GLU A 1 123 ? 9.078 14.084 20.427 1.00 89.38 123 GLU A CA 1
ATOM 1000 C C . GLU A 1 123 ? 10.148 13.062 20.845 1.00 89.38 123 GLU A C 1
ATOM 1002 O O . GLU A 1 123 ? 11.131 12.856 20.138 1.00 89.38 123 GLU A O 1
ATOM 1007 N N . GLN A 1 124 ? 9.926 12.347 21.953 1.00 88.56 124 GLN A N 1
ATOM 1008 C CA . GLN A 1 124 ? 10.827 11.285 22.411 1.00 88.56 124 GLN A CA 1
ATOM 1009 C C . GLN A 1 124 ? 10.862 10.095 21.443 1.00 88.56 124 GLN A C 1
ATOM 1011 O O . GLN A 1 124 ? 11.916 9.500 21.224 1.00 88.56 124 GLN A O 1
ATOM 1016 N N . GLU A 1 125 ? 9.719 9.719 20.862 1.00 90.00 125 GLU A N 1
ATOM 1017 C CA . GLU A 1 125 ? 9.672 8.667 19.842 1.00 90.00 125 GLU A CA 1
ATOM 1018 C C . GLU A 1 125 ? 10.351 9.105 18.547 1.00 90.00 125 GLU A C 1
ATOM 1020 O O . GLU A 1 125 ? 11.031 8.289 17.925 1.00 90.00 125 GLU A O 1
ATOM 1025 N N . ASP A 1 126 ? 10.208 10.373 18.160 1.00 92.62 126 ASP A N 1
ATOM 1026 C CA . ASP A 1 126 ? 10.906 10.924 17.000 1.00 92.62 126 ASP A CA 1
ATOM 1027 C C . ASP A 1 126 ? 12.420 10.917 17.210 1.00 92.62 126 ASP A C 1
ATOM 1029 O O . ASP A 1 126 ? 13.154 10.483 16.325 1.00 92.62 126 ASP A O 1
ATOM 1033 N N . GLN A 1 127 ? 12.893 11.314 18.394 1.00 92.81 127 GLN A N 1
ATOM 1034 C CA . GLN A 1 127 ? 14.314 11.265 18.728 1.00 92.81 127 GLN A CA 1
ATOM 1035 C C . GLN A 1 127 ? 14.857 9.831 18.658 1.00 92.81 127 GLN A C 1
ATOM 1037 O O . GLN A 1 127 ? 15.848 9.576 17.972 1.00 92.81 127 GLN A O 1
ATOM 1042 N N . ARG A 1 128 ? 14.163 8.871 19.285 1.00 92.62 128 ARG A N 1
ATOM 1043 C CA . ARG A 1 128 ? 14.529 7.446 19.212 1.00 92.62 128 ARG A CA 1
ATOM 1044 C C . ARG A 1 128 ? 14.530 6.931 17.777 1.00 92.62 128 ARG A C 1
ATOM 1046 O O . ARG A 1 128 ? 15.404 6.146 17.411 1.00 92.62 128 ARG A O 1
ATOM 1053 N N . LEU A 1 129 ? 13.558 7.352 16.963 1.00 92.75 129 LEU A N 1
ATOM 1054 C CA . LEU A 1 129 ? 13.502 6.997 15.551 1.00 92.75 129 LEU A CA 1
ATOM 1055 C C . LEU A 1 129 ? 14.722 7.548 14.810 1.00 92.75 129 LEU A C 1
ATOM 1057 O O . LEU A 1 129 ? 15.349 6.774 14.097 1.00 92.75 129 LEU A O 1
ATOM 1061 N N . CYS A 1 130 ? 15.077 8.822 14.997 1.00 90.88 130 CYS A N 1
ATOM 1062 C CA . CYS A 1 130 ? 16.227 9.470 14.361 1.00 90.88 130 CYS A CA 1
ATOM 1063 C C . CYS A 1 130 ? 17.555 8.786 14.713 1.00 90.88 130 CYS A C 1
ATOM 1065 O O . CYS A 1 130 ? 18.321 8.444 13.813 1.00 90.88 130 CYS A O 1
ATOM 1067 N N . GLU A 1 131 ? 17.801 8.532 15.999 1.00 92.31 131 GLU A N 1
ATOM 1068 C CA . GLU A 1 131 ? 19.034 7.900 16.492 1.00 92.31 131 GLU A CA 1
ATOM 1069 C C . GLU A 1 131 ? 19.191 6.468 15.963 1.00 92.31 131 GLU A C 1
ATOM 1071 O O . GLU A 1 131 ? 20.249 6.071 15.473 1.00 92.31 131 GLU A O 1
ATOM 1076 N N . ALA A 1 132 ? 18.109 5.688 15.998 1.00 91.31 132 ALA A N 1
ATOM 1077 C CA . ALA A 1 132 ? 18.106 4.299 15.557 1.00 91.31 132 ALA A CA 1
ATOM 1078 C C . ALA A 1 132 ? 17.951 4.149 14.028 1.00 91.31 132 ALA A C 1
ATOM 1080 O O . ALA A 1 132 ? 18.083 3.041 13.497 1.00 91.31 132 ALA A O 1
ATOM 1081 N N . TYR A 1 133 ? 17.666 5.233 13.296 1.00 91.88 133 TYR A N 1
ATOM 1082 C CA . TYR A 1 133 ? 17.204 5.155 11.912 1.00 91.88 133 TYR A CA 1
ATOM 1083 C C . TYR A 1 133 ? 18.206 4.460 10.993 1.00 91.88 133 TYR A C 1
ATOM 1085 O O . TYR A 1 133 ? 17.813 3.594 10.217 1.00 91.88 133 TYR A O 1
ATOM 1093 N N . ARG A 1 134 ? 19.492 4.820 11.062 1.00 89.75 134 ARG A N 1
ATOM 1094 C CA . ARG A 1 134 ? 20.522 4.274 10.162 1.00 89.75 134 ARG A CA 1
ATOM 1095 C C . ARG A 1 134 ? 20.953 2.853 10.527 1.00 89.75 134 ARG A C 1
ATOM 1097 O O . ARG A 1 134 ? 21.343 2.113 9.634 1.00 89.75 134 ARG A O 1
ATOM 1104 N N . ALA A 1 135 ? 20.858 2.480 11.801 1.00 88.75 135 ALA A N 1
ATOM 1105 C CA . ALA A 1 135 ? 21.386 1.215 12.306 1.00 88.75 135 ALA A CA 1
ATOM 1106 C C . ALA A 1 135 ? 20.440 0.021 12.101 1.00 88.75 135 ALA A C 1
ATOM 1108 O O . ALA A 1 135 ? 20.905 -1.095 11.905 1.00 88.75 135 ALA A O 1
ATOM 1109 N N . TYR A 1 136 ? 19.124 0.244 12.138 1.00 91.00 136 TYR A N 1
ATOM 1110 C CA . TYR A 1 136 ? 18.134 -0.840 12.152 1.00 91.00 136 TYR A CA 1
ATOM 1111 C C . TYR A 1 136 ? 17.274 -0.867 10.890 1.00 91.00 136 TYR A C 1
ATOM 1113 O O . TYR A 1 136 ? 17.088 0.149 10.220 1.00 91.00 136 TYR A O 1
ATOM 1121 N N . SER A 1 137 ? 16.692 -2.017 10.561 1.00 91.25 137 SER A N 1
ATOM 1122 C CA . SER A 1 137 ? 15.669 -2.152 9.516 1.00 91.25 137 SER A CA 1
ATOM 1123 C C . SER A 1 137 ? 14.336 -1.505 9.930 1.00 91.25 137 SER A C 1
ATOM 1125 O O . SER A 1 137 ? 14.110 -1.172 11.093 1.00 91.25 137 SER A O 1
ATOM 1127 N N . TYR A 1 138 ? 13.420 -1.285 8.977 1.00 90.94 138 TYR A N 1
ATOM 1128 C CA . TYR A 1 138 ? 12.094 -0.739 9.313 1.00 90.94 138 TYR A CA 1
ATOM 1129 C C . TYR A 1 138 ? 11.275 -1.678 10.209 1.00 90.94 138 TYR A C 1
ATOM 1131 O O . TYR A 1 138 ? 10.528 -1.190 11.054 1.00 90.94 138 TYR A O 1
ATOM 1139 N N . ASP A 1 139 ? 11.415 -2.992 10.035 1.00 91.69 139 ASP A N 1
ATOM 1140 C CA . ASP A 1 139 ? 10.746 -4.003 10.856 1.00 91.69 139 ASP A CA 1
ATOM 1141 C C . ASP A 1 139 ? 11.228 -3.963 12.309 1.00 91.69 139 ASP A C 1
ATOM 1143 O O . ASP A 1 139 ? 10.416 -3.943 13.233 1.00 91.69 139 ASP A O 1
ATOM 1147 N N . GLU A 1 140 ? 12.539 -3.863 12.524 1.00 93.25 140 GLU A N 1
ATOM 1148 C CA . GLU A 1 140 ? 13.120 -3.744 13.865 1.00 93.25 140 GLU A CA 1
ATOM 1149 C C . GLU A 1 140 ? 12.744 -2.418 14.535 1.00 93.25 140 GLU A C 1
ATOM 1151 O O . GLU A 1 140 ? 12.414 -2.396 15.720 1.00 93.25 140 GLU A O 1
ATOM 1156 N N . LEU A 1 141 ? 12.738 -1.311 13.783 1.00 93.38 141 LEU A N 1
ATOM 1157 C CA . LEU A 1 141 ? 12.290 -0.010 14.292 1.00 93.38 141 LEU A CA 1
ATOM 1158 C C . LEU A 1 141 ? 10.814 -0.040 14.701 1.00 93.38 141 LEU A C 1
ATOM 1160 O O . LEU A 1 141 ? 10.455 0.503 15.744 1.00 93.38 141 LEU A O 1
ATOM 1164 N N . ALA A 1 142 ? 9.962 -0.694 13.909 1.00 92.31 142 ALA A N 1
ATOM 1165 C CA . ALA A 1 142 ? 8.547 -0.868 14.223 1.00 92.31 142 ALA A CA 1
ATOM 1166 C C . ALA A 1 142 ? 8.356 -1.635 15.539 1.00 92.31 142 ALA A C 1
ATOM 1168 O O . ALA A 1 142 ? 7.612 -1.187 16.411 1.00 92.31 142 ALA A O 1
ATOM 1169 N N . GLN A 1 143 ? 9.092 -2.734 15.721 1.00 90.88 143 GLN A N 1
ATOM 1170 C CA . GLN A 1 143 ? 9.051 -3.522 16.954 1.00 90.88 143 GLN A CA 1
ATOM 1171 C C . GLN A 1 143 ? 9.551 -2.724 18.165 1.00 90.88 143 GLN A C 1
ATOM 1173 O O . GLN A 1 143 ? 8.872 -2.683 19.188 1.00 90.88 143 GLN A O 1
ATOM 1178 N N . ARG A 1 144 ? 10.691 -2.033 18.040 1.00 91.75 144 ARG A N 1
ATOM 1179 C CA . ARG A 1 144 ? 11.295 -1.237 19.126 1.00 91.75 144 ARG A CA 1
ATOM 1180 C C . ARG A 1 144 ? 10.426 -0.068 19.572 1.00 91.75 144 ARG A C 1
ATOM 1182 O O . ARG A 1 144 ? 10.369 0.232 20.759 1.00 91.75 144 ARG A O 1
ATOM 1189 N N . LEU A 1 145 ? 9.766 0.596 18.627 1.00 89.38 145 LEU A N 1
ATOM 1190 C CA . LEU A 1 145 ? 8.885 1.726 18.914 1.00 89.38 145 LEU A CA 1
ATOM 1191 C C . LEU A 1 145 ? 7.469 1.274 19.308 1.00 89.38 145 LEU A C 1
ATOM 1193 O O . LEU A 1 145 ? 6.662 2.106 19.705 1.00 89.38 145 LEU A O 1
ATOM 1197 N N . GLY A 1 146 ? 7.136 -0.017 19.180 1.00 87.50 146 GLY A N 1
ATOM 1198 C CA . GLY A 1 146 ? 5.766 -0.507 19.367 1.00 87.50 146 GLY A CA 1
ATOM 1199 C C . GLY A 1 146 ? 4.788 0.083 18.343 1.00 87.50 146 GLY A C 1
ATOM 1200 O O . GLY A 1 146 ? 3.597 0.237 18.614 1.00 87.50 146 GLY A O 1
ATOM 1201 N N . ARG A 1 147 ? 5.295 0.459 17.163 1.00 89.75 147 ARG A N 1
ATOM 1202 C CA . ARG A 1 147 ? 4.546 1.122 16.091 1.00 89.75 147 ARG A CA 1
ATOM 1203 C C . ARG A 1 147 ? 4.435 0.193 14.885 1.00 89.75 147 ARG A C 1
ATOM 1205 O O . ARG A 1 147 ? 5.181 -0.766 14.736 1.00 89.75 147 ARG A O 1
ATOM 1212 N N . THR A 1 148 ? 3.499 0.469 13.983 1.00 88.25 148 THR A N 1
ATOM 1213 C CA . THR A 1 148 ? 3.390 -0.315 12.746 1.00 88.25 148 THR A CA 1
ATOM 1214 C C . THR A 1 148 ? 4.425 0.125 11.712 1.00 88.25 148 THR A C 1
ATOM 1216 O O . THR A 1 148 ? 4.766 1.303 11.612 1.00 88.25 148 THR A O 1
ATOM 1219 N N . LEU A 1 149 ? 4.890 -0.815 10.889 1.00 90.44 149 LEU A N 1
ATOM 1220 C CA . LEU A 1 149 ? 5.865 -0.573 9.820 1.00 90.44 149 LEU A CA 1
ATOM 1221 C C . LEU A 1 149 ? 5.448 0.580 8.874 1.00 90.44 149 LEU A C 1
ATOM 1223 O O . LEU A 1 149 ? 6.273 1.459 8.607 1.00 90.44 149 LEU A O 1
ATOM 1227 N N . PRO A 1 150 ? 4.178 0.670 8.411 1.00 87.44 150 PRO A N 1
ATOM 1228 C CA . PRO A 1 150 ? 3.730 1.808 7.610 1.00 87.44 150 PRO A CA 1
ATOM 1229 C C . PRO A 1 150 ? 3.785 3.138 8.371 1.00 87.44 150 PRO A C 1
ATOM 1231 O O . PRO A 1 150 ? 4.136 4.151 7.774 1.00 87.44 150 PRO A O 1
ATOM 1234 N N . ALA A 1 151 ? 3.491 3.145 9.677 1.00 89.38 151 ALA A N 1
ATOM 1235 C CA . ALA A 1 151 ? 3.560 4.355 10.494 1.00 89.38 151 ALA A CA 1
ATOM 1236 C C . ALA A 1 151 ? 5.002 4.856 10.645 1.00 89.38 151 ALA A C 1
ATOM 1238 O O . ALA A 1 151 ? 5.240 6.051 10.491 1.00 89.38 151 ALA A O 1
ATOM 1239 N N . VAL A 1 152 ? 5.967 3.957 10.876 1.00 92.31 152 VAL A N 1
ATOM 1240 C CA . VAL A 1 152 ? 7.398 4.308 10.939 1.00 92.31 152 VAL A CA 1
ATOM 1241 C C . VAL A 1 152 ? 7.882 4.866 9.599 1.00 92.31 152 VAL A C 1
ATOM 1243 O O . VAL A 1 152 ? 8.546 5.899 9.565 1.00 92.31 152 VAL A O 1
ATOM 1246 N N . LYS A 1 153 ? 7.510 4.228 8.478 1.00 90.81 153 LYS A N 1
ATOM 1247 C CA . LYS A 1 153 ? 7.839 4.719 7.128 1.00 90.81 153 LYS A CA 1
ATOM 1248 C C . LYS A 1 153 ? 7.269 6.113 6.873 1.00 90.81 153 LYS A C 1
ATOM 1250 O O . LYS A 1 153 ? 7.993 6.988 6.412 1.00 90.81 153 LYS A O 1
ATOM 1255 N N . ALA A 1 154 ? 5.992 6.322 7.191 1.00 89.00 154 ALA A N 1
ATOM 1256 C CA . ALA A 1 154 ? 5.344 7.618 7.035 1.00 89.00 154 ALA A CA 1
ATOM 1257 C C . ALA A 1 154 ? 6.021 8.689 7.899 1.00 89.00 154 ALA A C 1
ATOM 1259 O O . ALA A 1 154 ? 6.302 9.779 7.405 1.00 89.00 154 ALA A O 1
ATOM 1260 N N . ARG A 1 155 ? 6.351 8.366 9.157 1.00 92.12 155 ARG A N 1
ATOM 1261 C CA . ARG A 1 155 ? 7.005 9.319 10.055 1.00 92.12 155 ARG A CA 1
ATOM 1262 C C . ARG A 1 155 ? 8.411 9.679 9.605 1.00 92.12 155 ARG A C 1
ATOM 1264 O O . ARG A 1 155 ? 8.741 10.857 9.617 1.00 92.12 155 ARG A O 1
ATOM 1271 N N . ALA A 1 156 ? 9.199 8.712 9.138 1.00 92.06 156 ALA A N 1
ATOM 1272 C CA . ALA A 1 156 ? 10.524 8.980 8.582 1.00 92.06 156 ALA A CA 1
ATOM 1273 C C . ALA A 1 156 ? 10.466 9.977 7.409 1.00 92.06 156 ALA A C 1
ATOM 1275 O O . ALA A 1 156 ? 11.299 10.875 7.329 1.00 92.06 156 ALA A O 1
ATOM 1276 N N . ILE A 1 157 ? 9.442 9.872 6.550 1.00 89.62 157 ILE A N 1
ATOM 1277 C CA . ILE A 1 157 ? 9.197 10.837 5.465 1.00 89.62 157 ILE A CA 1
ATOM 1278 C C . ILE A 1 157 ? 8.827 12.215 6.034 1.00 89.62 157 ILE A C 1
ATOM 1280 O O . ILE A 1 157 ? 9.357 13.224 5.578 1.00 89.62 157 ILE A O 1
ATOM 1284 N N . THR A 1 158 ? 7.946 12.278 7.040 1.00 90.50 158 THR A N 1
ATOM 1285 C CA . THR A 1 158 ? 7.563 13.541 7.701 1.00 90.50 158 THR A CA 1
ATOM 1286 C C . THR A 1 158 ? 8.757 14.240 8.354 1.00 90.50 158 THR A C 1
ATOM 1288 O O . THR A 1 158 ? 8.890 15.453 8.228 1.00 90.50 158 THR A O 1
ATOM 1291 N N . LEU A 1 159 ? 9.641 13.475 8.999 1.00 90.56 159 LEU A N 1
ATOM 1292 C CA . LEU A 1 159 ? 10.880 13.958 9.615 1.00 90.56 159 LEU A CA 1
ATOM 1293 C C . LEU A 1 159 ? 11.995 14.232 8.592 1.00 90.56 159 LEU A C 1
ATOM 1295 O O . LEU A 1 159 ? 13.086 14.635 8.982 1.00 90.56 159 LEU A O 1
ATOM 1299 N N . LYS A 1 160 ? 11.732 14.028 7.292 1.00 89.94 160 LYS A N 1
ATOM 1300 C CA . LYS A 1 160 ? 12.692 14.207 6.192 1.00 89.94 160 LYS A CA 1
ATOM 1301 C C . LYS A 1 160 ? 13.999 13.436 6.404 1.00 89.94 160 LYS A C 1
ATOM 1303 O O . LYS A 1 160 ? 15.065 13.901 6.011 1.00 89.94 160 LYS A O 1
ATOM 1308 N N . LEU A 1 161 ? 13.914 12.252 7.010 1.00 88.94 161 LEU A N 1
ATOM 1309 C CA . LEU A 1 161 ? 15.064 11.366 7.135 1.00 88.94 161 LEU A CA 1
ATOM 1310 C C . LEU A 1 161 ? 15.452 10.844 5.751 1.00 88.94 161 LEU A C 1
ATOM 1312 O O . LEU A 1 161 ? 14.588 10.497 4.941 1.00 88.94 161 LEU A O 1
ATOM 1316 N N . ASP A 1 162 ? 16.755 10.767 5.496 1.00 83.56 162 ASP A N 1
ATOM 1317 C CA . ASP A 1 162 ? 17.274 10.310 4.211 1.00 83.56 162 ASP A CA 1
ATOM 1318 C C . ASP A 1 162 ? 16.757 8.916 3.834 1.00 83.56 162 ASP A C 1
ATOM 1320 O O . ASP A 1 162 ? 16.465 8.059 4.676 1.00 83.56 162 ASP A O 1
ATOM 1324 N N . SER A 1 163 ? 16.698 8.642 2.533 1.00 78.88 163 SER A N 1
ATOM 1325 C CA . SER A 1 163 ? 16.439 7.285 2.058 1.00 78.88 163 SER A CA 1
ATOM 1326 C C . SER A 1 163 ? 17.527 6.332 2.563 1.00 78.88 163 SER A C 1
ATOM 1328 O O . SER A 1 163 ? 18.721 6.590 2.417 1.00 78.88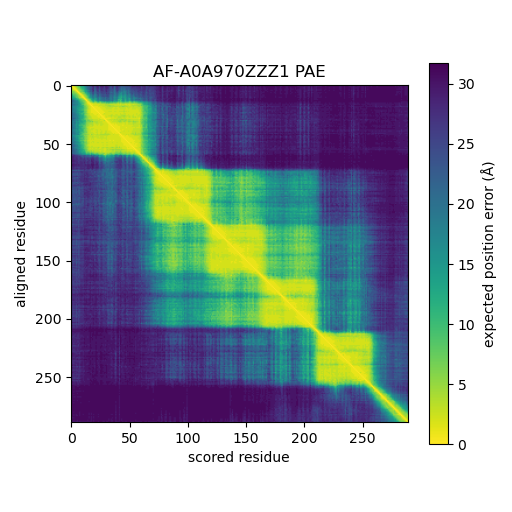 163 SER A O 1
ATOM 1330 N N . LYS A 1 164 ? 17.112 5.182 3.108 1.00 79.25 164 LYS A N 1
ATOM 1331 C CA . LYS A 1 164 ? 18.036 4.072 3.402 1.00 79.25 164 LYS A CA 1
ATOM 1332 C C . LYS A 1 164 ? 18.583 3.419 2.134 1.00 79.25 164 LYS A C 1
ATOM 1334 O O . LYS A 1 164 ? 19.615 2.763 2.184 1.00 79.25 164 LYS A O 1
ATOM 1339 N N . VAL A 1 165 ? 17.879 3.570 1.010 1.00 77.25 165 VAL A N 1
ATOM 1340 C CA . VAL A 1 165 ? 18.315 3.061 -0.293 1.00 77.25 165 VAL A CA 1
ATOM 1341 C C . VAL A 1 165 ? 19.192 4.121 -0.961 1.00 77.25 165 VAL A C 1
ATOM 1343 O O . VAL A 1 165 ? 18.713 5.252 -1.108 1.00 77.25 165 VAL A O 1
ATOM 1346 N N . PRO A 1 166 ? 20.421 3.776 -1.390 1.00 80.06 166 PRO A N 1
ATOM 1347 C CA . PRO A 1 166 ? 21.288 4.691 -2.120 1.00 80.06 166 PRO A CA 1
ATOM 1348 C C . PRO A 1 166 ? 20.625 5.220 -3.393 1.00 80.06 166 PRO A C 1
ATOM 1350 O O . PRO A 1 166 ? 19.949 4.476 -4.113 1.00 80.06 166 PRO A O 1
ATOM 1353 N N . ASN A 1 167 ? 20.853 6.500 -3.684 1.00 85.31 167 ASN A N 1
ATOM 1354 C CA . ASN A 1 167 ? 20.428 7.113 -4.938 1.00 85.31 167 ASN A CA 1
ATOM 1355 C C . ASN A 1 167 ? 21.170 6.492 -6.130 1.00 85.31 167 ASN A C 1
ATOM 1357 O O . ASN A 1 167 ? 22.279 5.986 -5.983 1.00 85.31 167 ASN A O 1
ATOM 1361 N N . TRP A 1 168 ? 20.542 6.544 -7.306 1.00 87.94 168 TRP A N 1
ATOM 1362 C CA . TRP A 1 168 ? 21.172 6.124 -8.559 1.00 87.94 168 TRP A CA 1
ATOM 1363 C C . TRP A 1 168 ? 22.294 7.089 -8.926 1.00 87.94 168 TRP A C 1
ATOM 1365 O O . TRP A 1 168 ? 22.029 8.286 -9.043 1.00 87.94 168 TRP A O 1
ATOM 1375 N N . THR A 1 169 ? 23.505 6.576 -9.126 1.00 90.31 169 THR A N 1
ATOM 1376 C CA . THR A 1 169 ? 24.620 7.358 -9.664 1.00 90.31 169 THR A CA 1
ATOM 1377 C C . THR A 1 169 ? 24.526 7.446 -11.185 1.00 90.31 169 THR A C 1
ATOM 1379 O O . THR A 1 169 ? 23.820 6.665 -11.835 1.00 90.31 169 THR A O 1
ATOM 1382 N N . GLU A 1 170 ? 25.225 8.414 -11.773 1.00 88.69 170 GLU A N 1
ATOM 1383 C CA . GLU A 1 170 ? 25.215 8.610 -13.224 1.00 88.69 170 GLU A CA 1
ATOM 1384 C C . GLU A 1 170 ? 25.880 7.431 -13.955 1.00 88.69 170 GLU A C 1
ATOM 1386 O O . GLU A 1 170 ? 25.453 7.043 -15.041 1.00 88.69 170 GLU A O 1
ATOM 1391 N N . GLU A 1 171 ? 26.878 6.799 -13.335 1.00 88.56 171 GLU A N 1
ATOM 1392 C CA . GLU A 1 171 ? 27.551 5.603 -13.846 1.00 88.56 171 GLU A CA 1
ATOM 1393 C C . GLU A 1 171 ? 26.592 4.413 -13.890 1.00 88.56 171 GLU A C 1
ATOM 1395 O O . GLU A 1 171 ? 26.502 3.728 -14.908 1.00 88.56 171 GLU A O 1
ATOM 1400 N N . GLU A 1 172 ? 25.817 4.199 -12.824 1.00 90.38 172 GLU A N 1
ATOM 1401 C CA . GLU A 1 172 ? 24.812 3.135 -12.769 1.00 90.38 172 GLU A CA 1
ATOM 1402 C C . GLU A 1 172 ? 23.693 3.365 -13.792 1.00 90.38 172 GLU A C 1
ATOM 1404 O O . GLU A 1 172 ? 23.186 2.417 -14.392 1.00 90.38 172 GLU A O 1
ATOM 1409 N N . ILE A 1 173 ? 23.303 4.625 -14.009 1.00 89.31 173 ILE A N 1
ATOM 1410 C CA . ILE A 1 173 ? 22.317 5.010 -15.026 1.00 89.31 173 ILE A CA 1
ATOM 1411 C C . ILE A 1 173 ? 22.855 4.743 -16.432 1.00 89.31 173 ILE A C 1
ATOM 1413 O O . ILE A 1 173 ? 22.137 4.176 -17.260 1.00 89.31 173 ILE A O 1
ATOM 1417 N N . ARG A 1 174 ? 24.108 5.121 -16.704 1.00 87.06 174 ARG A N 1
ATOM 1418 C CA . ARG A 1 174 ? 24.781 4.872 -17.984 1.00 87.06 174 ARG A CA 1
ATO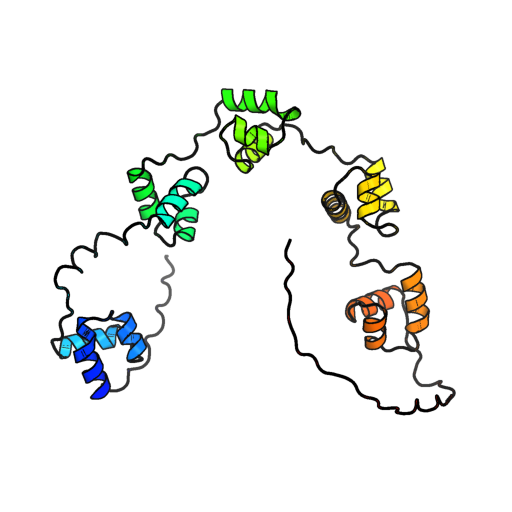M 1419 C C . ARG A 1 174 ? 24.898 3.378 -18.261 1.00 87.06 174 ARG A C 1
ATOM 1421 O O . ARG A 1 174 ? 24.430 2.918 -19.299 1.00 87.06 174 ARG A O 1
ATOM 1428 N N . PHE A 1 175 ? 25.406 2.620 -17.292 1.00 88.69 175 PHE A N 1
ATOM 1429 C CA . PHE A 1 175 ? 25.504 1.168 -17.375 1.00 88.69 175 PHE A CA 1
ATOM 1430 C C . PHE A 1 175 ? 24.138 0.523 -17.618 1.00 88.69 175 PHE A C 1
ATOM 1432 O O . PHE A 1 175 ? 24.007 -0.370 -18.457 1.00 88.69 175 PHE A O 1
ATOM 1439 N N . LEU A 1 176 ? 23.098 0.999 -16.925 1.00 88.00 176 LEU A N 1
ATOM 1440 C CA . LEU A 1 176 ? 21.742 0.516 -17.132 1.00 88.00 176 LEU A CA 1
ATOM 1441 C C . LEU A 1 176 ? 21.254 0.834 -18.553 1.00 88.00 176 LEU A C 1
ATOM 1443 O O . LEU A 1 176 ? 20.689 -0.044 -19.185 1.00 88.00 176 LEU A O 1
ATOM 1447 N N . ARG A 1 177 ? 21.504 2.022 -19.112 1.00 83.88 177 ARG A N 1
ATOM 1448 C CA . ARG A 1 177 ? 21.128 2.335 -20.508 1.00 83.88 177 ARG A CA 1
ATOM 1449 C C . ARG A 1 177 ? 21.811 1.431 -21.534 1.00 83.88 177 ARG A C 1
ATOM 1451 O O . ARG A 1 177 ? 21.166 1.033 -22.497 1.00 83.88 177 ARG A O 1
ATOM 1458 N N . GLU A 1 178 ? 23.084 1.114 -21.331 1.00 81.00 178 GLU A N 1
ATOM 1459 C CA . GLU A 1 178 ? 23.876 0.295 -22.260 1.00 81.00 178 GLU A CA 1
ATOM 1460 C C . GLU A 1 178 ? 23.546 -1.202 -22.148 1.00 81.00 178 GLU A C 1
ATOM 1462 O O . GLU A 1 178 ? 23.493 -1.925 -23.147 1.00 81.00 178 GLU A O 1
ATOM 1467 N N . SER A 1 179 ? 23.286 -1.671 -20.927 1.00 79.88 179 SER A N 1
ATOM 1468 C CA . SER A 1 179 ? 23.082 -3.094 -20.637 1.00 79.88 179 SER A CA 1
ATOM 1469 C C . SER A 1 179 ? 21.616 -3.530 -20.729 1.00 79.88 179 SER A C 1
ATOM 1471 O O . SER A 1 179 ? 21.326 -4.708 -20.963 1.00 79.88 179 SER A O 1
ATOM 1473 N N . TYR A 1 180 ? 20.662 -2.611 -20.543 1.00 72.88 180 TYR A N 1
ATOM 1474 C CA . TYR A 1 180 ? 19.236 -2.938 -20.537 1.00 72.88 180 TYR A CA 1
ATOM 1475 C C . TYR A 1 180 ? 18.742 -3.264 -21.950 1.00 72.88 180 TYR A C 1
ATOM 1477 O O . TYR A 1 180 ? 18.580 -2.390 -22.797 1.00 72.88 180 TYR A O 1
ATOM 1485 N N . GLY A 1 181 ? 18.491 -4.552 -22.197 1.00 68.62 181 GLY A N 1
ATOM 1486 C CA . GLY A 1 181 ? 18.073 -5.084 -23.499 1.00 68.62 181 GLY A CA 1
ATOM 1487 C C . GLY A 1 181 ? 19.117 -5.972 -24.179 1.00 68.62 181 GLY A C 1
ATOM 1488 O O . GLY A 1 181 ? 18.757 -6.710 -25.093 1.00 68.62 181 GLY A O 1
ATOM 1489 N N . THR A 1 182 ? 20.372 -5.951 -23.717 1.00 67.94 182 THR A N 1
ATOM 1490 C CA . THR A 1 182 ? 21.432 -6.877 -24.155 1.00 67.94 182 THR A CA 1
ATOM 1491 C C . THR A 1 182 ? 21.662 -7.999 -23.145 1.00 67.94 182 THR A C 1
ATOM 1493 O O . THR A 1 182 ? 21.866 -9.144 -23.544 1.00 67.94 182 THR A O 1
ATOM 1496 N N . ARG A 1 183 ? 21.590 -7.693 -21.842 1.00 75.19 183 ARG A N 1
ATOM 1497 C CA . ARG A 1 183 ? 21.772 -8.653 -20.742 1.00 75.19 183 ARG A CA 1
ATOM 1498 C C . ARG A 1 183 ? 20.459 -8.965 -20.025 1.00 75.19 183 ARG A C 1
ATOM 1500 O O . ARG A 1 183 ? 19.496 -8.196 -20.081 1.00 75.19 183 ARG A O 1
ATOM 1507 N N . ASP A 1 184 ? 20.432 -10.097 -19.319 1.00 79.88 184 ASP A N 1
ATOM 1508 C CA . ASP A 1 184 ? 19.321 -10.424 -18.424 1.00 79.88 184 ASP A CA 1
ATOM 1509 C C . ASP A 1 184 ? 19.254 -9.434 -17.251 1.00 79.88 184 ASP A C 1
ATOM 1511 O O . ASP A 1 184 ? 20.271 -9.053 -16.668 1.00 79.88 184 ASP A O 1
ATOM 1515 N N . VAL A 1 185 ? 18.034 -9.054 -16.864 1.00 83.38 185 VAL A N 1
ATOM 1516 C CA . VAL A 1 185 ? 17.789 -8.087 -15.781 1.00 83.38 185 VAL A CA 1
ATOM 1517 C C . VAL A 1 185 ? 18.345 -8.584 -14.440 1.00 83.38 185 VAL A C 1
ATOM 1519 O O . VAL A 1 185 ? 18.708 -7.770 -13.596 1.00 83.38 185 VAL A O 1
ATOM 1522 N N . GLY A 1 186 ? 18.422 -9.901 -14.225 1.00 83.69 186 GLY A N 1
ATOM 1523 C CA . GLY A 1 186 ? 19.061 -10.509 -13.059 1.00 83.69 186 GLY A CA 1
ATOM 1524 C C . GLY A 1 186 ? 20.569 -10.271 -13.003 1.00 83.69 186 GLY A C 1
ATOM 1525 O O . GLY A 1 186 ? 21.070 -9.902 -11.944 1.00 83.69 186 GLY A O 1
ATOM 1526 N N . MET A 1 187 ? 21.275 -10.398 -14.130 1.00 84.44 187 MET A N 1
ATOM 1527 C CA . MET A 1 187 ? 22.719 -10.125 -14.196 1.00 84.44 187 MET A CA 1
ATOM 1528 C C . MET A 1 187 ? 23.018 -8.639 -13.977 1.00 84.44 187 MET A C 1
ATOM 1530 O O . MET A 1 187 ? 23.860 -8.295 -13.155 1.00 84.44 187 MET A O 1
ATOM 1534 N N . ILE A 1 188 ? 22.247 -7.759 -14.627 1.00 87.25 188 ILE A N 1
ATOM 1535 C CA . ILE A 1 188 ? 22.356 -6.300 -14.450 1.00 87.25 188 ILE A CA 1
ATOM 1536 C C . ILE A 1 188 ? 22.133 -5.914 -12.981 1.00 87.25 188 ILE A C 1
ATOM 1538 O O . ILE A 1 188 ? 22.841 -5.073 -12.438 1.00 87.25 188 ILE A O 1
ATOM 1542 N N . ALA A 1 189 ? 21.147 -6.532 -12.327 1.00 89.81 189 ALA A N 1
ATOM 1543 C CA . ALA A 1 189 ? 20.865 -6.314 -10.914 1.00 89.81 189 ALA A CA 1
ATOM 1544 C C . ALA A 1 189 ? 22.032 -6.751 -10.012 1.00 89.81 189 ALA A C 1
ATOM 1546 O O . ALA A 1 189 ? 22.383 -6.014 -9.092 1.00 89.81 189 ALA A O 1
ATOM 1547 N N . GLY A 1 190 ? 22.655 -7.896 -10.310 1.00 89.00 190 GLY A N 1
ATOM 1548 C CA . GLY A 1 190 ? 23.841 -8.380 -9.603 1.00 89.00 190 GLY A CA 1
ATOM 1549 C C . GLY A 1 190 ? 25.038 -7.435 -9.730 1.00 89.00 190 GLY A C 1
ATOM 1550 O O . GLY A 1 190 ? 25.621 -7.068 -8.716 1.00 89.00 190 GLY A O 1
ATOM 1551 N N . GLU A 1 191 ? 25.353 -6.980 -10.947 1.00 88.69 191 GLU A N 1
ATOM 1552 C CA . GLU A 1 191 ? 26.472 -6.054 -11.198 1.00 88.69 191 GLU A CA 1
ATOM 1553 C C . GLU A 1 191 ? 26.257 -4.676 -10.555 1.00 88.69 191 GLU A C 1
ATOM 1555 O O . GLU A 1 191 ? 27.199 -4.069 -10.058 1.00 88.69 191 GLU A O 1
ATOM 1560 N N . LEU A 1 192 ? 25.009 -4.200 -10.503 1.00 88.19 192 LEU A N 1
ATOM 1561 C CA . LEU A 1 192 ? 24.655 -2.940 -9.845 1.00 88.19 192 LEU A CA 1
ATOM 1562 C C . LEU A 1 192 ? 24.482 -3.064 -8.321 1.00 88.19 192 LEU A C 1
ATOM 1564 O O . LEU A 1 192 ? 24.171 -2.070 -7.669 1.00 88.19 192 LEU A O 1
ATOM 1568 N N . GLY A 1 193 ? 24.578 -4.266 -7.742 1.00 87.31 193 GLY A N 1
ATOM 1569 C CA . GLY A 1 193 ? 24.285 -4.486 -6.320 1.00 87.31 193 GLY A CA 1
ATOM 1570 C C . GLY A 1 193 ? 22.856 -4.086 -5.920 1.00 87.31 193 GLY A C 1
ATOM 1571 O O . GLY A 1 193 ? 22.598 -3.709 -4.776 1.00 87.31 193 GLY A O 1
ATOM 1572 N N . ARG A 1 194 ? 21.905 -4.126 -6.863 1.00 89.06 194 ARG A N 1
ATOM 1573 C CA . ARG A 1 194 ? 20.509 -3.709 -6.664 1.00 89.06 194 ARG A CA 1
ATOM 1574 C C . ARG A 1 194 ? 19.542 -4.858 -6.892 1.00 89.06 194 ARG A C 1
ATOM 1576 O O . ARG A 1 194 ? 19.857 -5.875 -7.490 1.00 89.06 194 ARG A O 1
ATOM 1583 N N . THR A 1 195 ? 18.302 -4.697 -6.437 1.00 89.62 195 THR A N 1
ATOM 1584 C CA . THR A 1 195 ? 17.262 -5.700 -6.695 1.00 89.62 195 THR A CA 1
ATOM 1585 C C . THR A 1 195 ? 16.749 -5.606 -8.133 1.00 89.62 195 THR A C 1
ATOM 1587 O O . THR A 1 195 ? 16.640 -4.518 -8.704 1.00 89.62 195 THR A O 1
ATOM 1590 N N . ARG A 1 196 ? 16.325 -6.741 -8.709 1.00 89.00 196 ARG A N 1
ATOM 1591 C CA . ARG A 1 196 ? 15.684 -6.794 -10.042 1.00 89.00 196 ARG A CA 1
ATOM 1592 C C . ARG A 1 196 ? 14.509 -5.818 -10.157 1.00 89.00 196 ARG A C 1
ATOM 1594 O O . ARG A 1 196 ? 14.332 -5.173 -11.187 1.00 89.00 196 ARG A O 1
ATOM 1601 N N . ALA A 1 197 ? 13.731 -5.677 -9.082 1.00 86.94 197 ALA A N 1
ATOM 1602 C CA . ALA A 1 197 ? 12.614 -4.742 -9.008 1.00 86.94 197 ALA A CA 1
ATOM 1603 C C . ALA A 1 197 ? 13.069 -3.274 -9.058 1.00 86.94 197 ALA A C 1
ATOM 1605 O O . ALA A 1 197 ? 12.445 -2.476 -9.757 1.00 86.94 197 ALA A O 1
ATOM 1606 N N . ALA A 1 198 ? 14.159 -2.914 -8.368 1.00 89.12 198 ALA A N 1
ATOM 1607 C CA . ALA A 1 198 ? 14.722 -1.565 -8.415 1.00 89.12 198 ALA A CA 1
ATOM 1608 C C . ALA A 1 198 ? 15.236 -1.220 -9.820 1.00 89.12 198 ALA A C 1
ATOM 1610 O O . ALA A 1 198 ? 14.918 -0.150 -10.337 1.00 89.12 198 ALA A O 1
ATOM 1611 N N . VAL A 1 199 ? 15.948 -2.151 -10.465 1.00 89.56 199 VAL A N 1
ATOM 1612 C CA . VAL A 1 199 ? 16.419 -2.008 -11.851 1.00 89.56 199 VAL A CA 1
ATOM 1613 C C . VAL A 1 199 ? 15.243 -1.842 -12.816 1.00 89.56 199 VAL A C 1
ATOM 1615 O O . VAL A 1 199 ? 15.214 -0.895 -13.595 1.00 89.56 199 VAL A O 1
ATOM 1618 N N . ALA A 1 200 ? 14.228 -2.706 -12.731 1.00 86.12 200 ALA A N 1
ATOM 1619 C CA . ALA A 1 200 ? 13.043 -2.627 -13.585 1.00 86.12 200 ALA A CA 1
ATOM 1620 C C . ALA A 1 200 ? 12.245 -1.330 -13.372 1.00 86.12 200 ALA A C 1
ATOM 1622 O O . ALA A 1 200 ? 11.740 -0.746 -14.331 1.00 86.12 200 ALA A O 1
ATOM 1623 N N . LYS A 1 201 ? 12.137 -0.858 -12.123 1.00 88.62 201 LYS A N 1
ATOM 1624 C CA . LYS A 1 201 ? 11.499 0.422 -11.803 1.00 88.62 201 LYS A CA 1
ATOM 1625 C C . LYS A 1 201 ? 12.273 1.583 -12.425 1.00 88.62 201 LYS A C 1
ATOM 1627 O O . LYS A 1 201 ? 11.663 2.386 -13.123 1.00 88.62 201 LYS A O 1
ATOM 1632 N N . LYS A 1 202 ? 13.595 1.639 -12.231 1.00 89.31 202 LYS A N 1
ATOM 1633 C CA . LYS A 1 202 ? 14.432 2.704 -12.793 1.00 89.31 202 LYS A CA 1
ATOM 1634 C C . LYS A 1 202 ? 14.417 2.691 -14.318 1.00 89.31 202 LYS A C 1
ATOM 1636 O O . LYS A 1 202 ? 14.274 3.736 -14.938 1.00 89.31 202 LYS A O 1
ATOM 1641 N N . ALA A 1 203 ? 14.484 1.514 -14.931 1.00 86.25 203 ALA A N 1
ATOM 1642 C CA . ALA A 1 203 ? 14.351 1.368 -16.374 1.00 86.25 203 ALA A CA 1
ATOM 1643 C C . ALA A 1 203 ? 13.001 1.896 -16.884 1.00 86.25 203 ALA A C 1
ATOM 1645 O O . ALA A 1 203 ? 12.959 2.567 -17.909 1.00 86.25 203 ALA A O 1
ATOM 1646 N N . ARG A 1 204 ? 11.903 1.667 -16.148 1.00 83.75 204 ARG A N 1
ATOM 1647 C CA . ARG A 1 204 ? 10.586 2.246 -16.465 1.00 83.75 204 ARG A CA 1
ATOM 1648 C C . ARG A 1 204 ? 10.579 3.764 -16.362 1.00 83.75 204 ARG A C 1
ATOM 1650 O O . ARG A 1 204 ? 10.076 4.414 -17.268 1.00 83.75 204 ARG A O 1
ATOM 1657 N N . GLU A 1 205 ? 11.142 4.310 -15.288 1.00 85.69 205 GLU A N 1
ATOM 1658 C CA . GLU A 1 205 ? 11.277 5.760 -15.094 1.00 85.69 205 GLU A CA 1
ATOM 1659 C C . GLU A 1 205 ? 12.102 6.408 -16.215 1.00 85.69 205 GLU A C 1
ATOM 1661 O O . GLU A 1 205 ? 11.793 7.512 -16.645 1.00 85.69 205 GLU A O 1
ATOM 1666 N N . MET A 1 206 ? 13.110 5.701 -16.731 1.00 83.00 206 MET A N 1
ATOM 1667 C CA . MET A 1 206 ? 13.942 6.146 -17.854 1.00 83.00 206 MET A CA 1
ATOM 1668 C C . MET A 1 206 ? 13.357 5.817 -19.235 1.00 83.00 206 MET A C 1
ATOM 1670 O O . MET A 1 206 ? 14.013 6.070 -20.241 1.00 83.00 206 MET A O 1
ATOM 1674 N N . GLY A 1 207 ? 12.158 5.231 -19.309 1.00 76.31 207 GLY A N 1
ATOM 1675 C CA . GLY A 1 207 ? 11.516 4.872 -20.577 1.00 76.31 207 GLY A CA 1
ATOM 1676 C C . GLY A 1 207 ? 12.171 3.705 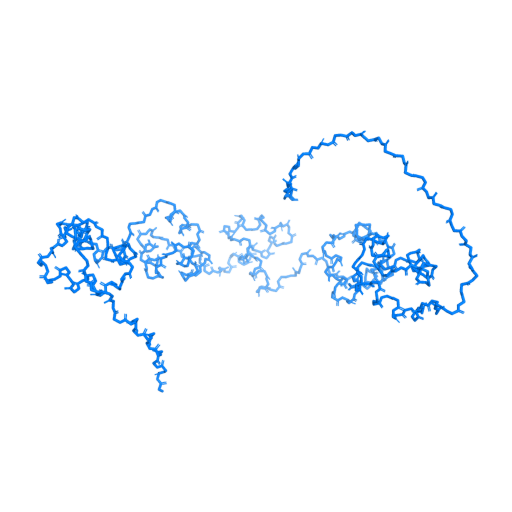-21.327 1.00 76.31 207 GLY A C 1
ATOM 1677 O O . GLY A 1 207 ? 11.857 3.476 -22.489 1.00 76.31 207 GLY A O 1
ATOM 1678 N N . LEU A 1 208 ? 13.044 2.930 -20.678 1.00 72.31 208 LEU A N 1
ATOM 1679 C CA . LEU A 1 208 ? 13.736 1.777 -21.270 1.00 72.31 208 LEU A CA 1
ATOM 1680 C C . LEU A 1 208 ? 12.849 0.520 -21.375 1.00 72.31 208 LEU A C 1
ATOM 1682 O O . LEU A 1 208 ? 13.279 -0.504 -21.906 1.00 72.31 208 LEU A O 1
ATOM 1686 N N . VAL A 1 209 ? 11.613 0.564 -20.862 1.00 59.62 209 VAL A N 1
ATOM 1687 C CA . VAL A 1 209 ? 10.670 -0.568 -20.883 1.00 59.62 209 VAL A CA 1
ATOM 1688 C C . VAL A 1 209 ? 10.065 -0.715 -22.278 1.00 59.62 209 VAL A C 1
ATOM 1690 O O . VAL A 1 209 ? 8.927 -0.339 -22.543 1.00 59.62 209 VAL A O 1
ATOM 1693 N N . CYS A 1 210 ? 10.840 -1.311 -23.176 1.00 51.47 210 CYS A N 1
ATOM 1694 C CA . CYS A 1 210 ? 10.329 -1.905 -24.399 1.00 51.47 210 CYS A CA 1
ATOM 1695 C C . CYS A 1 210 ? 9.840 -3.324 -24.077 1.00 51.47 210 CYS A C 1
ATOM 1697 O O . CYS A 1 210 ? 10.611 -4.164 -23.610 1.00 51.47 210 CYS A O 1
ATOM 1699 N N . PHE A 1 211 ? 8.552 -3.589 -24.322 1.00 49.06 211 PHE A N 1
ATOM 1700 C CA . PHE A 1 211 ? 7.955 -4.927 -24.306 1.00 49.06 211 PHE A CA 1
ATOM 1701 C C . PHE A 1 211 ? 8.902 -5.929 -24.974 1.00 49.06 211 PHE A C 1
ATOM 1703 O O . PHE A 1 211 ? 9.222 -5.755 -26.145 1.00 49.06 211 PHE A O 1
ATOM 1710 N N . ARG A 1 212 ? 9.373 -6.919 -24.202 1.00 59.28 212 ARG A N 1
ATOM 1711 C CA . ARG A 1 212 ? 10.192 -8.078 -24.608 1.00 59.28 212 ARG A CA 1
ATOM 1712 C C . ARG A 1 212 ? 11.005 -7.833 -25.893 1.00 59.28 212 ARG A C 1
ATOM 1714 O O . ARG A 1 212 ? 10.535 -8.069 -27.008 1.00 59.28 212 ARG A O 1
ATOM 1721 N N . HIS A 1 213 ? 12.218 -7.321 -25.701 1.00 62.66 213 HIS A N 1
ATOM 1722 C CA . HIS A 1 213 ? 13.163 -6.962 -26.755 1.00 62.66 213 HIS A CA 1
ATOM 1723 C C . HIS A 1 213 ? 13.179 -7.965 -27.928 1.00 62.66 213 HIS A C 1
ATOM 1725 O O . HIS A 1 213 ? 13.105 -9.184 -27.766 1.00 62.66 213 HIS A O 1
ATOM 1731 N N . TRP A 1 214 ? 13.244 -7.437 -29.147 1.00 66.19 214 TRP A N 1
ATOM 1732 C CA . TRP A 1 214 ? 13.635 -8.225 -30.311 1.00 66.19 214 TRP A CA 1
ATOM 1733 C C . TRP A 1 214 ? 15.157 -8.283 -30.301 1.00 66.19 214 TRP A C 1
ATOM 1735 O O . TRP A 1 214 ? 15.792 -7.253 -30.533 1.00 66.19 214 TRP A O 1
ATOM 1745 N N . SER A 1 215 ? 15.740 -9.442 -29.987 1.00 70.62 215 SER A N 1
ATOM 1746 C CA . SER A 1 215 ? 17.196 -9.583 -30.025 1.00 70.62 215 SER A CA 1
ATOM 1747 C C . SER A 1 215 ? 17.709 -9.372 -31.457 1.00 70.62 215 SER A C 1
ATOM 1749 O O . SER A 1 215 ? 16.969 -9.548 -32.428 1.00 70.62 215 SER A O 1
ATOM 1751 N N . GLY A 1 216 ? 18.987 -9.023 -31.634 1.00 71.12 216 GLY A N 1
ATOM 1752 C CA . GLY A 1 216 ? 19.575 -8.914 -32.979 1.00 71.12 216 GLY A CA 1
ATOM 1753 C C . GLY A 1 216 ? 19.487 -10.225 -33.778 1.00 71.12 216 GLY A C 1
ATOM 1754 O O . GLY A 1 216 ? 19.422 -10.212 -35.007 1.00 71.12 216 GLY A O 1
ATOM 1755 N N . ARG A 1 217 ? 19.426 -11.370 -33.085 1.00 76.31 217 ARG A N 1
ATOM 1756 C CA . ARG A 1 217 ? 19.132 -12.681 -33.677 1.00 76.31 217 ARG A CA 1
ATOM 1757 C C . ARG A 1 217 ? 17.674 -12.770 -34.134 1.00 76.31 217 ARG A C 1
ATOM 1759 O O . ARG A 1 217 ? 17.442 -13.118 -35.286 1.00 76.31 217 ARG A O 1
ATOM 1766 N N . ASP A 1 218 ? 16.724 -12.385 -33.284 1.00 81.94 218 ASP A N 1
ATOM 1767 C CA . ASP A 1 218 ? 15.291 -12.428 -33.608 1.00 81.94 218 ASP A CA 1
ATOM 1768 C C . ASP A 1 218 ? 14.941 -11.488 -34.763 1.00 81.94 218 ASP A C 1
ATOM 1770 O O . ASP A 1 218 ? 14.125 -11.829 -35.607 1.00 81.94 218 ASP A O 1
ATOM 1774 N N . VAL A 1 219 ? 15.574 -10.312 -34.836 1.00 84.19 219 VAL A N 1
ATOM 1775 C CA . VAL A 1 219 ? 15.376 -9.366 -35.945 1.00 84.19 219 VAL A CA 1
ATOM 1776 C C . VAL A 1 219 ? 15.884 -9.944 -37.262 1.00 84.19 219 VAL A C 1
ATOM 1778 O O . VAL A 1 219 ? 15.197 -9.818 -38.273 1.00 84.19 219 VAL A O 1
ATOM 1781 N N . ARG A 1 220 ? 17.067 -10.576 -37.271 1.00 85.62 220 ARG A N 1
ATOM 1782 C CA . ARG A 1 220 ? 17.593 -11.252 -38.470 1.00 85.62 220 ARG A CA 1
ATOM 1783 C C . ARG A 1 220 ? 16.662 -12.375 -38.906 1.00 85.62 220 ARG A C 1
ATOM 1785 O O . ARG A 1 220 ? 16.232 -12.395 -40.054 1.00 85.62 220 ARG A O 1
ATOM 1792 N N . ARG A 1 221 ? 16.256 -13.216 -37.957 1.00 87.06 221 ARG A N 1
ATOM 1793 C CA . ARG A 1 221 ? 15.346 -14.327 -38.221 1.00 87.06 221 ARG A CA 1
ATOM 1794 C C . ARG A 1 221 ? 13.975 -13.856 -38.710 1.00 87.06 221 ARG A C 1
ATOM 1796 O O . ARG A 1 221 ? 13.422 -14.438 -39.633 1.00 87.06 221 ARG A O 1
ATOM 1803 N N . LEU A 1 222 ? 13.452 -12.762 -38.155 1.00 87.81 222 LEU A N 1
ATOM 1804 C CA . LEU A 1 222 ? 12.205 -12.153 -38.615 1.00 87.81 222 LEU A CA 1
ATOM 1805 C C . LEU A 1 222 ? 12.343 -11.638 -40.054 1.00 87.81 222 LEU A C 1
ATOM 1807 O O . LEU A 1 222 ? 11.433 -11.843 -40.842 1.00 87.81 222 LEU A O 1
ATOM 1811 N N . ARG A 1 223 ? 13.468 -11.015 -40.431 1.00 86.81 223 ARG A N 1
ATOM 1812 C CA . ARG A 1 223 ? 13.700 -10.571 -41.820 1.00 86.81 223 ARG A CA 1
ATOM 1813 C C . ARG A 1 223 ? 13.726 -11.729 -42.816 1.00 86.81 223 ARG A C 1
ATOM 1815 O O . ARG A 1 223 ? 13.228 -11.561 -43.923 1.00 86.81 223 ARG A O 1
ATOM 1822 N N . GLU A 1 224 ? 14.291 -12.868 -42.425 1.00 87.69 224 GLU A N 1
ATOM 1823 C CA . GLU A 1 224 ? 14.353 -14.077 -43.257 1.00 87.69 224 GLU A CA 1
ATOM 1824 C C . GLU A 1 224 ? 12.971 -14.703 -43.468 1.00 87.69 224 GLU A C 1
ATOM 1826 O O . GLU A 1 224 ? 12.626 -15.066 -44.588 1.00 87.69 224 GLU A O 1
ATOM 1831 N N . LEU A 1 225 ? 12.180 -14.816 -42.396 1.00 88.12 225 LEU A N 1
ATOM 1832 C CA . LEU A 1 225 ? 10.916 -15.557 -42.411 1.00 88.12 225 LEU A CA 1
ATOM 1833 C C . LEU A 1 225 ? 9.705 -14.701 -42.818 1.00 88.12 225 LEU A C 1
ATOM 1835 O O . LEU A 1 225 ? 8.711 -15.225 -43.312 1.00 88.12 225 LEU A O 1
ATOM 1839 N N . TYR A 1 226 ? 9.753 -13.378 -42.641 1.00 89.00 226 TYR A N 1
ATOM 1840 C CA . TYR A 1 226 ? 8.612 -12.498 -42.928 1.00 89.00 226 TYR A CA 1
ATOM 1841 C C . TYR A 1 226 ? 8.117 -12.515 -44.391 1.00 89.00 226 TYR A C 1
ATOM 1843 O O . TYR A 1 226 ? 6.905 -12.427 -44.602 1.00 89.00 226 TYR A O 1
ATOM 1851 N N . PRO A 1 227 ? 8.985 -12.635 -45.419 1.00 89.38 227 PRO A N 1
ATOM 1852 C CA . PRO A 1 227 ? 8.534 -12.697 -46.808 1.00 89.38 227 PRO A CA 1
ATOM 1853 C C . PRO A 1 227 ? 7.745 -13.964 -47.168 1.00 89.38 227 PRO A C 1
ATOM 1855 O O . PRO A 1 227 ? 6.950 -13.906 -48.108 1.00 89.38 227 PRO A O 1
ATOM 1858 N N . CYS A 1 228 ? 7.973 -15.082 -46.465 1.00 83.25 228 CYS A N 1
ATOM 1859 C CA . CYS A 1 228 ? 7.458 -16.412 -46.816 1.00 83.25 228 CYS A CA 1
ATOM 1860 C C . CYS A 1 228 ? 6.454 -16.995 -45.811 1.00 83.25 228 CYS A C 1
ATOM 1862 O O . CYS A 1 228 ? 5.590 -17.764 -46.221 1.00 83.25 228 CYS A O 1
ATOM 1864 N N . CYS A 1 229 ? 6.507 -16.610 -44.537 1.00 83.69 229 CYS A N 1
ATOM 1865 C CA . CYS A 1 229 ? 5.613 -17.129 -43.504 1.00 83.69 229 CYS A CA 1
ATOM 1866 C C . CYS A 1 229 ? 4.378 -16.241 -43.297 1.00 83.69 229 CYS A C 1
ATOM 1868 O O . CYS A 1 229 ? 4.367 -15.034 -43.573 1.00 83.69 229 CYS A O 1
ATOM 1870 N N . THR A 1 230 ? 3.311 -16.839 -42.775 1.00 88.56 230 THR A N 1
ATOM 1871 C CA . THR A 1 230 ? 2.146 -16.103 -42.283 1.00 88.56 230 THR A CA 1
ATOM 1872 C C . THR A 1 230 ? 2.429 -15.485 -40.913 1.00 88.56 230 THR A C 1
ATOM 1874 O O . THR A 1 230 ? 3.290 -15.928 -40.157 1.00 88.56 230 THR A O 1
ATOM 1877 N N . ILE A 1 231 ? 1.670 -14.445 -40.554 1.00 86.38 231 ILE A N 1
ATOM 1878 C CA . ILE A 1 231 ? 1.807 -13.791 -39.241 1.00 86.38 231 ILE A CA 1
ATOM 1879 C C . ILE A 1 231 ? 1.507 -14.777 -38.094 1.00 86.38 231 ILE A C 1
ATOM 1881 O O . ILE A 1 231 ? 2.083 -14.629 -37.020 1.00 86.38 231 ILE A O 1
ATOM 1885 N N . GLY A 1 232 ? 0.637 -15.770 -38.323 1.00 86.19 232 GLY A N 1
ATOM 1886 C CA . GLY A 1 232 ? 0.308 -16.815 -37.348 1.00 86.19 232 GLY A CA 1
ATOM 1887 C C . GLY A 1 232 ? 1.473 -17.771 -37.092 1.00 86.19 232 GLY A C 1
ATOM 1888 O O . GLY A 1 232 ? 1.855 -17.961 -35.945 1.00 86.19 232 GLY A O 1
ATOM 1889 N N . GLU A 1 233 ? 2.117 -18.273 -38.146 1.00 86.06 233 GLU A N 1
ATOM 1890 C CA . GLU A 1 233 ? 3.297 -19.148 -38.019 1.00 86.06 233 GLU A CA 1
ATOM 1891 C C . GLU A 1 233 ? 4.473 -18.418 -37.356 1.00 86.06 233 GLU A C 1
ATOM 1893 O O . GLU A 1 233 ? 5.176 -18.977 -36.521 1.00 86.06 233 GLU A O 1
ATOM 1898 N N . LEU A 1 234 ? 4.652 -17.127 -37.657 1.00 87.12 234 LEU A N 1
ATOM 1899 C CA . LEU A 1 234 ? 5.644 -16.296 -36.973 1.00 87.12 234 LEU A CA 1
ATOM 1900 C C . LEU A 1 234 ? 5.285 -16.095 -35.488 1.00 87.12 234 LEU A C 1
ATOM 1902 O O . LEU A 1 234 ? 6.175 -16.021 -34.643 1.00 87.12 234 LEU A O 1
ATOM 1906 N N . ALA A 1 235 ? 4.000 -15.988 -35.144 1.00 86.12 235 ALA A N 1
ATOM 1907 C CA . ALA A 1 235 ? 3.554 -15.857 -33.754 1.00 86.12 235 ALA A CA 1
ATOM 1908 C C . ALA A 1 235 ? 3.886 -17.107 -32.935 1.00 86.12 235 ALA A C 1
ATOM 1910 O O . ALA A 1 235 ? 4.366 -16.981 -31.805 1.00 86.12 235 ALA A O 1
ATOM 1911 N N . GLU A 1 236 ? 3.712 -18.284 -33.533 1.00 83.81 236 GLU A N 1
ATOM 1912 C CA . GLU A 1 236 ? 4.082 -19.570 -32.943 1.00 83.81 236 GLU A CA 1
ATOM 1913 C C . GLU A 1 236 ? 5.606 -19.723 -32.823 1.00 83.81 236 GLU A C 1
ATOM 1915 O O . GLU A 1 236 ? 6.101 -19.975 -31.725 1.00 83.81 236 GLU A O 1
ATOM 1920 N N . GLU A 1 237 ? 6.359 -19.450 -33.893 1.00 81.06 237 GLU A N 1
ATOM 1921 C CA . GLU A 1 237 ? 7.827 -19.576 -33.934 1.00 81.06 237 GLU A CA 1
ATOM 1922 C C . GLU A 1 237 ? 8.527 -18.659 -32.915 1.00 81.06 237 GLU A C 1
ATOM 1924 O O . GLU A 1 237 ? 9.452 -19.063 -32.210 1.00 81.06 237 GLU A O 1
ATOM 1929 N N . PHE A 1 238 ? 8.084 -17.402 -32.804 1.00 80.50 238 PHE A N 1
ATOM 1930 C CA . PHE A 1 238 ? 8.679 -16.447 -31.865 1.00 80.50 238 PHE A CA 1
ATOM 1931 C C . PHE A 1 238 ? 8.064 -16.518 -30.458 1.00 80.50 238 PHE A C 1
ATOM 1933 O O . PHE A 1 238 ? 8.552 -15.825 -29.557 1.00 80.50 238 PHE A O 1
ATOM 1940 N N . GLY A 1 239 ? 6.995 -17.299 -30.255 1.00 78.38 239 GLY A N 1
ATOM 1941 C CA . GLY A 1 239 ? 6.215 -17.314 -29.014 1.00 78.38 239 GLY A CA 1
ATOM 1942 C C . GLY A 1 239 ? 5.697 -15.918 -28.641 1.00 78.38 239 GLY A C 1
ATOM 1943 O O . GLY A 1 239 ? 5.808 -15.488 -27.487 1.00 78.38 239 GLY A O 1
ATOM 1944 N N . ARG A 1 240 ? 5.227 -15.153 -29.637 1.00 77.62 240 ARG A N 1
ATOM 1945 C CA . ARG A 1 240 ? 4.812 -13.741 -29.518 1.00 77.62 240 ARG A CA 1
ATOM 1946 C C . ARG A 1 240 ? 3.395 -13.552 -30.044 1.00 77.62 240 ARG A C 1
ATOM 1948 O O . ARG A 1 240 ? 2.915 -14.323 -30.860 1.00 77.62 240 ARG A O 1
ATOM 1955 N N . SER A 1 241 ? 2.730 -12.476 -29.623 1.00 81.12 241 SER A N 1
ATOM 1956 C CA . SER A 1 241 ? 1.445 -12.108 -30.218 1.00 81.12 241 SER A CA 1
ATOM 1957 C C . SER A 1 241 ? 1.618 -11.635 -31.665 1.00 81.12 241 SER A C 1
ATOM 1959 O O . SER A 1 241 ? 2.598 -10.964 -32.008 1.00 81.12 241 SER A O 1
ATOM 1961 N N . CYS A 1 242 ? 0.617 -11.910 -32.503 1.00 84.69 242 CYS A N 1
ATOM 1962 C CA . CYS A 1 242 ? 0.551 -11.429 -33.886 1.00 84.69 242 CYS A CA 1
ATOM 1963 C C . CYS A 1 242 ? 0.723 -9.901 -33.986 1.00 84.69 242 CYS A C 1
ATOM 1965 O O . CYS A 1 242 ? 1.333 -9.400 -34.931 1.00 84.69 242 CYS A O 1
ATOM 1967 N N . ASP A 1 243 ? 0.220 -9.153 -32.998 1.00 75.88 243 ASP A N 1
ATOM 1968 C CA . ASP A 1 243 ? 0.341 -7.692 -32.933 1.00 75.88 243 ASP A CA 1
ATOM 1969 C C . ASP A 1 243 ? 1.787 -7.235 -32.702 1.00 75.88 243 ASP A C 1
ATOM 1971 O O . ASP A 1 243 ? 2.230 -6.255 -33.300 1.00 75.88 243 ASP A O 1
ATOM 1975 N N . SER A 1 244 ? 2.553 -7.973 -31.890 1.00 79.69 244 SER A N 1
ATOM 1976 C CA . SER A 1 244 ? 3.976 -7.697 -31.658 1.00 79.69 244 SER A CA 1
ATOM 1977 C C . SER A 1 244 ? 4.796 -7.860 -32.942 1.00 79.69 244 SER A C 1
ATOM 1979 O O . SER A 1 244 ? 5.667 -7.038 -33.238 1.00 79.69 244 SER A O 1
ATOM 1981 N N . ILE A 1 245 ? 4.480 -8.887 -33.737 1.00 84.00 245 ILE A N 1
ATOM 1982 C CA . ILE A 1 245 ? 5.125 -9.156 -35.029 1.00 84.00 245 ILE A CA 1
ATOM 1983 C C . ILE A 1 245 ? 4.741 -8.099 -36.059 1.00 84.00 245 ILE A C 1
ATOM 1985 O O . ILE A 1 245 ? 5.629 -7.542 -36.700 1.00 84.00 245 ILE A O 1
ATOM 1989 N N . ARG A 1 246 ? 3.449 -7.757 -36.175 1.00 82.12 246 ARG A N 1
ATOM 1990 C CA . ARG A 1 246 ? 2.984 -6.684 -37.071 1.00 82.12 246 ARG A CA 1
ATOM 1991 C C . ARG A 1 246 ? 3.645 -5.349 -36.740 1.00 82.12 246 ARG A C 1
ATOM 1993 O O . ARG A 1 246 ? 4.158 -4.687 -37.639 1.00 82.12 246 ARG A O 1
ATOM 2000 N N . GLY A 1 247 ? 3.701 -4.986 -35.459 1.00 80.94 247 GLY A N 1
ATOM 2001 C CA . GLY A 1 247 ? 4.365 -3.764 -35.007 1.00 80.94 247 GLY A CA 1
ATOM 2002 C C . GLY A 1 247 ? 5.858 -3.749 -35.345 1.00 80.94 247 GLY A C 1
ATOM 2003 O O . GLY A 1 247 ? 6.368 -2.748 -35.853 1.00 80.94 247 GLY A O 1
ATOM 2004 N N . LYS A 1 248 ? 6.564 -4.870 -35.136 1.00 81.75 248 LYS A N 1
ATOM 2005 C CA . LYS A 1 248 ? 7.994 -4.947 -35.458 1.00 81.75 248 LYS A CA 1
ATOM 2006 C C . LYS A 1 248 ? 8.264 -4.941 -36.958 1.00 81.75 248 LYS A C 1
ATOM 2008 O O . LYS A 1 248 ? 9.198 -4.278 -37.401 1.00 81.75 248 LYS A O 1
ATOM 2013 N N . ALA A 1 249 ? 7.456 -5.642 -37.740 1.00 84.31 249 ALA A N 1
ATOM 2014 C CA . ALA A 1 249 ? 7.585 -5.668 -39.186 1.00 84.31 249 ALA A CA 1
ATOM 2015 C C . ALA A 1 249 ? 7.300 -4.301 -39.819 1.00 84.31 249 ALA A C 1
ATOM 2017 O O . ALA A 1 249 ? 8.038 -3.888 -40.711 1.00 84.31 249 ALA A O 1
ATOM 2018 N N . ALA A 1 250 ? 6.311 -3.562 -39.303 1.00 81.56 250 ALA A N 1
ATOM 2019 C CA . ALA A 1 250 ? 6.053 -2.179 -39.698 1.00 81.56 250 ALA A CA 1
ATOM 2020 C C . ALA A 1 250 ? 7.247 -1.265 -39.373 1.00 81.56 250 ALA A C 1
ATOM 2022 O O . ALA A 1 250 ? 7.684 -0.494 -40.226 1.00 81.56 250 ALA A O 1
ATOM 2023 N N . GLN A 1 251 ? 7.839 -1.406 -38.180 1.00 79.69 251 GLN A N 1
ATOM 2024 C CA . GLN A 1 251 ? 9.050 -0.671 -37.790 1.00 79.69 251 GLN A CA 1
ATOM 2025 C C . GLN A 1 251 ? 10.240 -0.971 -38.720 1.00 79.69 251 GLN A C 1
ATOM 2027 O O . GLN A 1 251 ? 11.014 -0.076 -39.047 1.00 79.69 251 GLN A O 1
ATOM 2032 N N . LEU A 1 252 ? 10.390 -2.228 -39.144 1.00 83.12 252 LEU A N 1
ATOM 2033 C CA . LEU A 1 252 ? 11.462 -2.688 -40.031 1.00 83.12 252 LEU A CA 1
ATOM 2034 C C . LEU A 1 252 ? 11.136 -2.523 -41.526 1.00 83.12 252 LEU A C 1
ATOM 2036 O O . LEU A 1 252 ? 11.975 -2.870 -42.355 1.00 83.12 252 LEU A O 1
ATOM 2040 N N . ARG A 1 253 ? 9.947 -1.998 -41.862 1.00 84.56 253 ARG A N 1
ATOM 2041 C CA . ARG A 1 253 ? 9.426 -1.833 -43.231 1.00 84.56 253 ARG A CA 1
ATOM 2042 C C . ARG A 1 253 ? 9.486 -3.120 -44.062 1.00 84.56 253 ARG A C 1
ATOM 2044 O O . ARG A 1 253 ? 9.814 -3.091 -45.244 1.00 84.56 253 ARG A O 1
ATOM 2051 N N . LEU A 1 254 ? 9.182 -4.254 -43.434 1.00 85.81 254 LEU A N 1
ATOM 2052 C CA . LEU A 1 254 ? 9.172 -5.546 -44.114 1.00 85.81 254 LEU A CA 1
ATOM 2053 C C . LEU A 1 254 ? 7.888 -5.696 -44.930 1.00 85.81 254 LEU A C 1
ATOM 2055 O O . LEU A 1 254 ? 6.786 -5.468 -44.427 1.00 85.81 254 LEU A O 1
ATOM 2059 N N . SER A 1 255 ? 8.035 -6.103 -46.187 1.00 82.19 255 SER A N 1
ATOM 2060 C CA . SER A 1 255 ? 6.935 -6.404 -47.097 1.00 82.19 255 SER A CA 1
ATOM 2061 C C . SER A 1 255 ? 6.851 -7.906 -47.351 1.00 82.19 255 SER A C 1
ATOM 2063 O O . SER A 1 255 ? 7.836 -8.639 -47.251 1.00 82.19 255 SER A O 1
ATOM 2065 N N . ARG A 1 256 ? 5.643 -8.377 -47.662 1.00 80.38 256 ARG A N 1
ATOM 2066 C CA . ARG A 1 256 ? 5.444 -9.752 -48.124 1.00 80.38 256 ARG A CA 1
ATOM 2067 C C . ARG A 1 256 ? 5.786 -9.837 -49.606 1.00 80.38 256 ARG A C 1
ATOM 2069 O O . ARG A 1 256 ? 5.566 -8.878 -50.346 1.00 80.38 256 ARG A O 1
ATOM 2076 N N . ARG A 1 257 ? 6.277 -10.997 -50.044 1.00 73.56 257 ARG A N 1
ATOM 2077 C CA . ARG A 1 257 ? 6.424 -11.287 -51.473 1.00 73.56 257 ARG A CA 1
ATOM 2078 C C . ARG A 1 257 ? 5.028 -11.300 -52.109 1.00 73.56 257 ARG A C 1
ATOM 2080 O O . ARG A 1 257 ? 4.138 -11.988 -51.611 1.00 73.56 257 ARG A O 1
ATOM 2087 N N . SER A 1 258 ? 4.823 -10.519 -53.172 1.00 53.06 258 SER A N 1
ATOM 2088 C CA . SER A 1 258 ? 3.581 -10.566 -53.946 1.00 53.06 258 SER A CA 1
ATOM 2089 C C . SER A 1 258 ? 3.436 -11.951 -54.576 1.00 53.06 258 SER A C 1
ATOM 2091 O O . SER A 1 258 ? 4.394 -12.523 -55.097 1.00 53.06 258 SER A O 1
ATOM 2093 N N . SER A 1 259 ? 2.232 -12.507 -54.535 1.00 51.66 259 SER A N 1
ATOM 2094 C CA . SER A 1 259 ? 1.880 -13.823 -55.080 1.00 51.66 259 SER A CA 1
ATOM 2095 C C . SER A 1 259 ? 1.867 -13.876 -56.619 1.00 51.66 259 SER A C 1
ATOM 2097 O O . SER A 1 259 ? 1.082 -14.614 -57.197 1.00 51.66 259 SER A O 1
ATOM 2099 N N . SER A 1 260 ? 2.714 -13.094 -57.293 1.00 46.25 260 SER A N 1
ATOM 2100 C CA . SER A 1 260 ? 2.854 -13.048 -58.757 1.00 46.25 260 SER A CA 1
ATOM 2101 C C . SER A 1 260 ? 4.190 -13.606 -59.262 1.00 46.25 260 SER A C 1
ATOM 2103 O O . SER A 1 260 ? 4.479 -13.541 -60.449 1.00 46.25 260 SER A O 1
ATOM 2105 N N . SER A 1 261 ? 5.016 -14.162 -58.380 1.00 45.75 261 SER A N 1
ATOM 2106 C CA . SER A 1 261 ? 6.260 -14.835 -58.762 1.00 45.75 261 SER A CA 1
ATOM 2107 C C . SER A 1 261 ? 6.563 -15.937 -57.754 1.00 45.75 261 SER A C 1
ATOM 2109 O O . SER A 1 261 ? 7.346 -15.751 -56.822 1.00 45.75 261 SER A O 1
ATOM 2111 N N . GLN A 1 262 ? 5.869 -17.060 -57.920 1.00 36.25 262 GLN A N 1
ATOM 2112 C CA . GLN A 1 262 ? 6.316 -18.362 -57.441 1.00 36.25 262 GLN A CA 1
ATOM 2113 C C .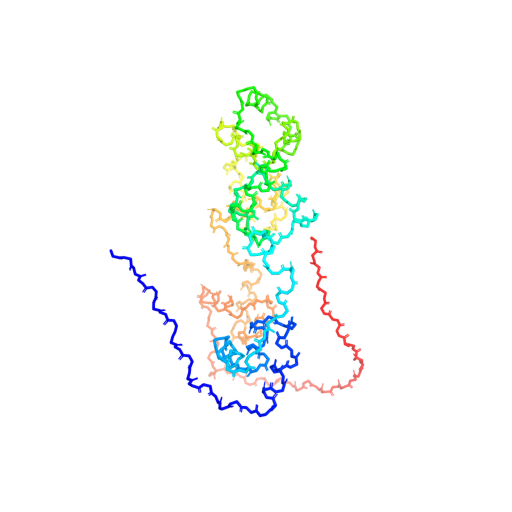 GLN A 1 262 ? 6.826 -19.114 -58.677 1.00 36.25 262 GLN A C 1
ATOM 2115 O O . GLN A 1 262 ? 6.022 -19.375 -59.571 1.00 36.25 262 GLN A O 1
ATOM 2120 N N . PRO A 1 263 ? 8.113 -19.477 -58.780 1.00 35.78 263 PRO A N 1
ATOM 2121 C CA . PRO A 1 263 ? 8.450 -20.728 -59.435 1.00 35.78 263 PRO A CA 1
ATOM 2122 C C . PRO A 1 263 ? 7.827 -21.827 -58.573 1.00 35.78 263 PRO A C 1
ATOM 2124 O O . PRO A 1 263 ? 8.081 -21.905 -57.372 1.00 35.78 263 PRO A O 1
ATOM 2127 N N . THR A 1 264 ? 6.942 -22.618 -59.162 1.00 40.12 264 THR A N 1
ATOM 2128 C CA . THR A 1 264 ? 6.379 -23.806 -58.529 1.00 40.12 264 THR A CA 1
ATOM 2129 C C . THR A 1 264 ? 7.496 -24.821 -58.299 1.00 40.12 264 THR A C 1
ATOM 2131 O O . THR A 1 264 ? 7.801 -25.608 -59.189 1.00 40.12 264 THR A O 1
ATOM 2134 N N . GLU A 1 265 ? 8.101 -24.820 -57.115 1.00 35.91 265 GLU A N 1
ATOM 2135 C CA . GLU A 1 265 ? 8.765 -26.012 -56.597 1.00 35.91 265 GLU A CA 1
ATOM 2136 C C . GLU A 1 265 ? 7.771 -26.761 -55.715 1.00 35.91 265 GLU A C 1
ATOM 2138 O O . GLU A 1 265 ? 7.348 -26.319 -54.647 1.00 35.91 265 GLU A O 1
ATOM 2143 N N . THR A 1 266 ? 7.337 -27.897 -56.245 1.00 39.88 266 THR A N 1
ATOM 2144 C CA . THR A 1 266 ? 6.537 -28.909 -55.572 1.00 39.88 266 THR A CA 1
ATOM 2145 C C . THR A 1 266 ? 7.281 -29.415 -54.340 1.00 39.88 266 THR A C 1
ATOM 2147 O O . THR A 1 266 ? 8.301 -30.092 -54.460 1.00 39.88 266 THR A O 1
ATOM 2150 N N . VAL A 1 267 ? 6.753 -29.132 -53.151 1.00 40.88 267 VAL A N 1
ATOM 2151 C CA . VAL A 1 267 ? 7.127 -29.859 -51.933 1.00 40.88 267 VAL A CA 1
ATOM 2152 C C . VAL A 1 267 ? 6.374 -31.197 -51.958 1.00 40.88 267 VAL A C 1
ATOM 2154 O O . VAL A 1 267 ? 5.150 -31.177 -52.116 1.00 40.88 267 VAL A O 1
ATOM 2157 N N . PRO A 1 268 ? 7.049 -32.356 -51.839 1.00 36.00 268 PRO A N 1
ATOM 2158 C CA . PRO A 1 268 ? 6.369 -33.644 -51.834 1.00 36.00 268 PRO A CA 1
ATOM 2159 C C . PRO A 1 268 ? 5.545 -33.809 -50.545 1.00 36.00 268 PRO A C 1
ATOM 2161 O O . PRO A 1 268 ? 5.911 -33.260 -49.498 1.00 36.00 268 PRO A O 1
ATOM 2164 N N . PRO A 1 269 ? 4.424 -34.549 -50.599 1.00 36.31 269 PRO A N 1
ATOM 2165 C CA . PRO A 1 269 ? 3.566 -34.752 -49.442 1.00 36.31 269 PRO A CA 1
ATOM 2166 C C . PRO A 1 269 ? 4.327 -35.545 -48.375 1.00 36.31 269 PRO A C 1
ATOM 2168 O O . PRO A 1 269 ? 4.894 -36.597 -48.656 1.00 36.31 269 PRO A O 1
ATOM 2171 N N . LYS A 1 270 ? 4.348 -35.038 -47.137 1.00 39.75 270 LYS A N 1
ATOM 2172 C CA . LYS A 1 270 ? 4.798 -35.834 -45.993 1.00 39.75 270 LYS A CA 1
ATOM 2173 C C . LYS A 1 270 ? 3.746 -36.900 -45.721 1.00 39.75 270 LYS A C 1
ATOM 2175 O O . LYS A 1 270 ? 2.626 -36.579 -45.325 1.00 39.75 270 LYS A O 1
ATOM 2180 N N . ASP A 1 271 ? 4.143 -38.141 -45.965 1.00 31.38 271 ASP A N 1
ATOM 2181 C CA . ASP A 1 271 ? 3.362 -39.337 -45.710 1.00 31.38 271 ASP A CA 1
ATOM 2182 C C . ASP A 1 271 ? 2.792 -39.364 -44.293 1.00 31.38 271 ASP A C 1
ATOM 2184 O O . ASP A 1 271 ? 3.461 -39.103 -43.288 1.00 31.38 271 ASP A O 1
ATOM 2188 N N . ALA A 1 272 ? 1.515 -39.723 -44.245 1.00 36.38 272 ALA A N 1
ATOM 2189 C CA . ALA A 1 272 ? 0.821 -40.101 -43.040 1.00 36.38 272 ALA A CA 1
ATOM 2190 C C . ALA A 1 272 ? 1.384 -41.433 -42.523 1.00 36.38 272 ALA A C 1
ATOM 2192 O O . ALA A 1 272 ? 1.154 -42.484 -43.115 1.00 36.38 272 ALA A O 1
ATOM 2193 N N . ALA A 1 273 ? 2.035 -41.399 -41.363 1.00 31.70 273 ALA A N 1
ATOM 2194 C CA . ALA A 1 273 ? 2.220 -42.574 -40.524 1.00 31.70 273 ALA A CA 1
ATOM 2195 C C . ALA A 1 273 ? 1.585 -42.312 -39.154 1.00 31.70 273 ALA A C 1
ATOM 2197 O O . ALA A 1 273 ? 2.078 -41.544 -38.329 1.00 31.70 273 ALA A O 1
ATOM 2198 N N . ARG A 1 274 ? 0.432 -42.955 -38.953 1.00 35.09 274 ARG A N 1
ATOM 2199 C CA . ARG A 1 274 ? -0.199 -43.186 -37.653 1.00 35.09 274 ARG A CA 1
ATOM 2200 C C . ARG A 1 274 ? 0.632 -44.187 -36.851 1.00 35.09 274 ARG A C 1
ATOM 2202 O O . ARG A 1 274 ? 0.874 -45.284 -37.337 1.00 35.09 274 ARG A O 1
ATOM 2209 N N . SER A 1 275 ? 0.872 -43.869 -35.585 1.00 33.22 275 SER A N 1
ATOM 2210 C CA . SER A 1 275 ? 0.904 -44.820 -34.458 1.00 33.22 275 SER A CA 1
ATOM 2211 C C . SER A 1 275 ? 0.928 -43.982 -33.174 1.00 33.22 275 SER A C 1
ATOM 2213 O O . SER A 1 275 ? 1.900 -43.288 -32.912 1.00 33.22 275 SER A O 1
ATOM 2215 N N . ALA A 1 276 ? -0.229 -43.745 -32.553 1.00 31.34 276 ALA A N 1
ATOM 2216 C CA . ALA A 1 276 ? -0.788 -44.555 -31.464 1.00 31.34 276 ALA A CA 1
ATOM 2217 C C . ALA A 1 276 ? -0.043 -44.354 -30.130 1.00 31.34 276 ALA A C 1
ATOM 2219 O O . ALA A 1 276 ? 1.118 -44.726 -30.009 1.00 31.34 276 ALA A O 1
ATOM 2220 N N . GLY A 1 277 ? -0.748 -43.825 -29.122 1.00 28.02 277 GLY A N 1
ATOM 2221 C CA . GLY A 1 277 ? -0.321 -43.934 -27.724 1.00 28.02 277 GLY A CA 1
ATOM 2222 C C . GLY A 1 277 ? -0.817 -42.835 -26.783 1.00 28.02 277 GLY A C 1
ATOM 2223 O O . GLY A 1 277 ? -0.165 -41.809 -26.677 1.00 28.02 277 GLY A O 1
ATOM 2224 N N . ALA A 1 278 ? -1.910 -43.135 -26.068 1.00 31.89 278 ALA A N 1
ATOM 2225 C CA . ALA A 1 278 ? -2.306 -42.639 -24.737 1.00 31.89 278 ALA A CA 1
ATOM 2226 C C . ALA A 1 278 ? -2.562 -41.120 -24.569 1.00 31.89 278 ALA A C 1
ATOM 2228 O O . ALA A 1 278 ? -1.684 -40.282 -24.713 1.00 31.89 278 ALA A O 1
ATOM 2229 N N . CYS A 1 279 ? -3.805 -40.687 -24.332 1.00 32.38 279 CYS A N 1
ATOM 2230 C CA . CYS A 1 279 ? -4.454 -40.674 -23.008 1.00 32.38 279 CYS A CA 1
ATOM 2231 C C . CYS A 1 279 ? -3.545 -40.074 -21.926 1.00 32.38 279 CYS A C 1
ATOM 2233 O O . CYS A 1 279 ? -2.599 -40.734 -21.533 1.00 32.38 279 CYS A O 1
ATOM 2235 N N . TYR A 1 280 ? -3.851 -38.869 -21.437 1.00 31.88 280 TYR A N 1
ATOM 2236 C CA . TYR A 1 280 ? -4.259 -38.638 -20.045 1.00 31.88 280 TYR A CA 1
ATOM 2237 C C . TYR A 1 280 ? -4.856 -37.233 -19.888 1.00 31.88 280 TYR A C 1
ATOM 2239 O O . TYR A 1 280 ? -4.321 -36.225 -20.348 1.00 31.88 280 TYR A O 1
ATOM 2247 N N . ASP A 1 281 ? -6.009 -37.224 -19.234 1.00 32.66 281 ASP A N 1
ATOM 2248 C CA . ASP A 1 281 ? -6.708 -36.094 -18.646 1.00 32.66 281 ASP A CA 1
ATOM 2249 C C . ASP A 1 281 ? -5.834 -35.242 -17.710 1.00 32.66 281 ASP A C 1
ATOM 2251 O O . ASP A 1 281 ? -5.272 -35.801 -16.778 1.00 32.66 281 ASP A O 1
ATOM 2255 N N . ARG A 1 282 ? -5.893 -33.902 -17.881 1.00 35.81 282 ARG A N 1
ATOM 2256 C CA . ARG A 1 282 ? -5.881 -32.826 -16.841 1.00 35.81 282 ARG A CA 1
ATOM 2257 C C . ARG A 1 282 ? -4.738 -32.837 -15.776 1.00 35.81 282 ARG A C 1
ATOM 2259 O O . ARG A 1 282 ? -3.959 -33.769 -15.712 1.00 35.81 282 ARG A O 1
ATOM 2266 N N . PRO A 1 283 ? -4.596 -31.826 -14.880 1.00 43.97 283 PRO A N 1
ATOM 2267 C CA . PRO A 1 283 ? -5.319 -30.561 -14.717 1.00 43.97 283 PRO A CA 1
ATOM 2268 C C . PRO A 1 283 ? -4.415 -29.310 -14.587 1.00 43.97 283 PRO A C 1
ATOM 2270 O O . PRO A 1 283 ? -3.193 -29.354 -14.501 1.00 43.97 283 PRO A O 1
ATOM 2273 N N . LEU A 1 284 ? -5.105 -28.171 -14.494 1.00 46.94 284 LEU A N 1
ATOM 2274 C CA . LEU A 1 284 ? -4.702 -26.949 -13.795 1.00 46.94 284 LEU A CA 1
ATOM 2275 C C . LEU A 1 284 ? -3.840 -27.207 -12.536 1.00 46.94 284 LEU A C 1
ATOM 2277 O O . LEU A 1 284 ? -4.297 -27.848 -11.593 1.00 46.94 284 LEU A O 1
ATOM 2281 N N . ALA A 1 285 ? -2.670 -26.574 -12.478 1.00 34.59 285 ALA A N 1
ATOM 2282 C CA . ALA A 1 285 ? -1.965 -26.186 -11.254 1.00 34.59 285 ALA A CA 1
ATOM 2283 C C . ALA A 1 285 ? -1.403 -24.778 -11.535 1.00 34.59 285 ALA A C 1
ATOM 2285 O O . ALA A 1 285 ? -0.720 -24.570 -12.531 1.00 34.59 285 ALA A O 1
ATOM 2286 N N . SER A 1 286 ? -1.850 -23.708 -10.876 1.00 34.78 286 SER A N 1
ATOM 2287 C CA . SER A 1 286 ? -1.607 -23.383 -9.468 1.00 34.78 286 SER A CA 1
ATOM 2288 C C . SER A 1 286 ? -0.137 -23.544 -9.090 1.00 34.78 286 SER A C 1
ATOM 2290 O O . SER A 1 286 ? 0.281 -24.620 -8.687 1.00 34.78 286 SER A O 1
ATOM 2292 N N . CYS A 1 287 ? 0.610 -22.445 -9.170 1.00 31.36 287 CYS A N 1
ATOM 2293 C CA . CYS A 1 287 ? 1.748 -22.197 -8.295 1.00 31.36 287 CYS A CA 1
ATOM 2294 C C . CYS A 1 287 ? 1.815 -20.695 -8.003 1.00 31.36 287 CYS A C 1
ATOM 2296 O O . CYS A 1 287 ? 2.303 -19.898 -8.802 1.00 31.36 287 CYS A O 1
ATOM 2298 N N . CYS A 1 288 ? 1.265 -20.326 -6.849 1.00 35.62 288 CYS A N 1
ATOM 2299 C CA . CYS A 1 288 ? 1.824 -19.262 -6.029 1.00 35.62 288 CYS A CA 1
ATOM 2300 C C . CYS A 1 288 ? 3.091 -19.806 -5.354 1.00 35.62 288 CYS A C 1
ATOM 2302 O O . CYS A 1 288 ? 3.063 -20.944 -4.889 1.00 35.62 288 CYS A O 1
ATOM 2304 N N . ILE A 1 289 ? 4.149 -18.999 -5.288 1.00 44.62 289 ILE A N 1
ATOM 2305 C CA . ILE A 1 289 ? 4.810 -18.459 -4.082 1.00 44.62 289 ILE A CA 1
ATOM 2306 C C . ILE A 1 289 ? 5.729 -17.335 -4.570 1.00 44.62 289 ILE A C 1
ATOM 2308 O O . ILE A 1 289 ? 6.430 -17.548 -5.585 1.00 44.62 289 ILE A O 1
#

Foldseek 3Di:
DDPDDPDDDDPPDDDDQDPVLVVCLQVCVQPDDLVVNCVVSVHDSVVSVVVCVVVVHDHPPPPPPVVDVPPDDDDDPVLVVLLLVCVQPDQLVVNCVVSVHDSVVSVVVCVVVVPDHNDDDDPVLLVVCQVCVQPDDLVVNCVVSVHDSVVSVVVCVVVVPDDNDDDDDPVLVVLLVVPLQVDDLVVNCVVSVHDSVVSVVVCVVVVVDDPNHCPPVNLVVLLVCVQPDDLVVNCVVVVHDSVVSVVVCVVVVPDHDPPPDDPDDDDDDDDDDDDDDDDDDDDDDDDDD

Radius of gyration: 35.04 Å; Cα contacts (8 Å, |Δi|>4): 167; chains: 1; bounding box: 84×66×85 Å

pLDDT: mean 75.14, std 18.63, range [28.02, 93.38]

Nearest PDB structures (foldseek):
  2lvs-assembly1_A  TM=4.043E-01  e=1.108E-01  Hyperthermus butylicus DSM 5456
  1mdm-assembly1_A  TM=3.196E-01  e=1.176E+00  Homo sapiens
  7r3e-assembly1_B  TM=3.128E-01  e=7.799E-01  Pseudomonas aeruginosa PAO1
  8dq1-assembly1_D  TM=2.576E-01  e=4.433E-01  Pseudomonas aeruginosa
  7r3g-assembly1_B  TM=1.585E-01  e=8.210E-01  Pseudomonas aeruginosa PAO1